Protein AF-0000000075423583 (afdb_homodimer)

Secondary structure (DSSP, 8-state):
---GGGPPPPPGGGG-GGGGS--SSHHHHHHHHHHHHHHHHHHHHHHT--EEEHHHHTTSTTSEEEETTEEEE--HHHHHHHHHHHHHHTSEEESSTTT-SEEEE-SS-HHHHHHHHHHHHHHHT-TT-EEEHHHHHHSGGGTTSTTTT--HHHHHHHHHHHHHTTSEEEE--SSGGG-EEEE-----/---GGGPPPPPGGGG-GGGGS--SSHHHHHHHHHHHHHHHHHHHHHHT--EEEHHHHTTSTTSEEEETTEEEE--HHHHHHHHHHHHHHTSEEESSTTT-SEEEE-SS-HHHHHHHHHHHHHHHT-TT-EEEHHHHHHSGGGTTSTTTT--HHHHHHHHHHHHHTTSEEEE--SSGGG-EEEE-----

Foldseek 3Di:
DPCPPLDDDADPVLQPQCLQPQDPDPVVNVVSLVSLLVRVLVVCVSVVHWKDQLVVCQPDSSQWHDPPNDTGTHDSVSVLVSQVVCVVVVQKADVVNPPSRMITGPNDALQVVLVQVVVLCVVVVCAQPKDFLLCCQDNPSNPPGPSNVPDSVSSVSSQVVCVVVVQKDWADDPDSRRIMMHGHDPPD/DPPPVLDDDADPVLQPQCLQPQDPDPVVNVVSLVSLLVRVLVVCVSVVHWKDQLVVCQPDSSQWHDPPNDTGTHDSVSVLVSQVVCVVVVQKADVVNPPSRMITGPNDALQVVLVQVVVLCVVVVCAQPKDFLLCCQDNPSNPPGPSNVPDSVSSVSSQVVCVVVVQKDWADDPDNRRIMMHGHPPPD

pLDDT: mean 91.11, std 12.12, range [24.62, 98.69]

Structure (mmCIF, N/CA/C/O backbone):
data_AF-0000000075423583-model_v1
#
loop_
_entity.id
_entity.type
_entity.pdbx_description
1 polymer 'Vacuolar protein-sorting-associated protein 25'
#
loop_
_atom_site.group_PDB
_atom_site.id
_atom_site.type_symbol
_atom_site.label_atom_id
_atom_site.label_alt_id
_atom_site.label_comp_id
_atom_site.label_asym_id
_atom_site.label_entity_id
_atom_site.label_seq_id
_atom_site.pdbx_PDB_ins_code
_atom_site.Cartn_x
_atom_site.Cartn_y
_atom_site.Cartn_z
_atom_site.occupancy
_atom_site.B_iso_or_equiv
_atom_site.auth_seq_id
_atom_site.auth_comp_id
_atom_site.auth_asym_id
_atom_site.auth_atom_id
_atom_site.pdbx_PDB_model_num
ATOM 1 N N . MET A 1 1 ? -14.836 2.316 -25.062 1 24.62 1 MET A N 1
ATOM 2 C CA . MET A 1 1 ? -14.648 2.643 -23.656 1 24.62 1 MET A CA 1
ATOM 3 C C . MET A 1 1 ? -14 1.482 -22.906 1 24.62 1 MET A C 1
ATOM 5 O O . MET A 1 1 ? -14.648 0.471 -22.641 1 24.62 1 MET A O 1
ATOM 9 N N . GLU A 1 2 ? -12.844 0.991 -23.188 1 32.88 2 GLU A N 1
ATOM 10 C CA . GLU A 1 2 ? -12.133 -0.225 -22.797 1 32.88 2 GLU A CA 1
ATOM 11 C C . GLU A 1 2 ? -12.211 -0.451 -21.281 1 32.88 2 GLU A C 1
ATOM 13 O O . GLU A 1 2 ? -12.18 0.503 -20.5 1 32.88 2 GLU A O 1
ATOM 18 N N . ASN A 1 3 ? -12.758 -1.461 -20.672 1 38.22 3 ASN A N 1
ATOM 19 C CA . ASN A 1 3 ? -13.305 -1.656 -19.328 1 38.22 3 ASN A CA 1
ATOM 20 C C . ASN A 1 3 ? -12.344 -1.162 -18.25 1 38.22 3 ASN A C 1
ATOM 22 O O . ASN A 1 3 ? -11.297 -1.766 -18.016 1 38.22 3 ASN A O 1
ATOM 26 N N . SER A 1 4 ? -12.031 0.032 -17.938 1 44.69 4 SER A N 1
ATOM 27 C CA . SER A 1 4 ? -11.312 0.933 -17.047 1 44.69 4 SER A CA 1
ATOM 28 C C . SER A 1 4 ? -11.258 0.377 -15.625 1 44.69 4 SER A C 1
ATOM 30 O O . SER A 1 4 ? -10.391 0.757 -14.836 1 44.69 4 SER A O 1
ATOM 32 N N . GLU A 1 5 ? -12.297 -0.305 -15.133 1 49.25 5 GLU A N 1
ATOM 33 C CA . GLU A 1 5 ? -12.672 -0.832 -13.828 1 49.25 5 GLU A CA 1
ATOM 34 C C . GLU A 1 5 ? -11.688 -1.902 -13.359 1 49.25 5 GLU A C 1
ATOM 36 O O . GLU A 1 5 ? -11.547 -2.143 -12.156 1 49.25 5 GLU A O 1
ATOM 41 N N . ASN A 1 6 ? -11.031 -2.742 -14.281 1 60.41 6 ASN A N 1
ATOM 42 C CA . ASN A 1 6 ? -10.305 -3.967 -13.961 1 60.41 6 ASN A CA 1
ATOM 43 C C . ASN A 1 6 ? -8.805 -3.717 -13.859 1 60.41 6 ASN A C 1
ATOM 45 O O . ASN A 1 6 ? -8 -4.602 -14.156 1 60.41 6 ASN A O 1
ATOM 49 N N . SER A 1 7 ? -8.422 -2.504 -13.641 1 86.88 7 SER A N 1
ATOM 50 C CA . SER A 1 7 ? -6.992 -2.23 -13.641 1 86.88 7 SER A CA 1
ATOM 51 C C . SER A 1 7 ? -6.367 -2.533 -12.281 1 86.88 7 SER A C 1
ATOM 53 O O . SER A 1 7 ? -6.996 -2.318 -11.242 1 86.88 7 SER A O 1
ATOM 55 N N . PHE A 1 8 ? -5.309 -3.275 -12.32 1 94.5 8 PHE A N 1
ATOM 56 C CA . PHE A 1 8 ? -4.555 -3.615 -11.117 1 94.5 8 PHE A CA 1
ATOM 57 C C . PHE A 1 8 ? -3.871 -2.383 -10.547 1 94.5 8 PHE A C 1
ATOM 59 O O . PHE A 1 8 ? -3.23 -1.623 -11.273 1 94.5 8 PHE A O 1
ATOM 66 N N . SER A 1 9 ? -4.086 -2.172 -9.227 1 93.62 9 SER A N 1
ATOM 67 C CA . SER A 1 9 ? -3.426 -1.072 -8.531 1 93.62 9 SER A CA 1
ATOM 68 C C . SER A 1 9 ? -2.203 -1.559 -7.762 1 93.62 9 SER A C 1
ATOM 70 O O . SER A 1 9 ? -2.33 -2.33 -6.809 1 93.62 9 SER A O 1
ATOM 72 N N . PHE A 1 10 ? -1.096 -1.05 -8.188 1 95.12 10 PHE A N 1
ATOM 73 C CA . PHE A 1 10 ? 0.136 -1.438 -7.512 1 95.12 10 PHE A CA 1
ATOM 74 C C . PHE A 1 10 ? 0.269 -0.72 -6.172 1 95.12 10 PHE A C 1
ATOM 76 O O . PHE A 1 10 ? -0.114 0.445 -6.047 1 95.12 10 PHE A O 1
ATOM 83 N N . PRO A 1 11 ? 0.857 -1.422 -5.191 1 95.12 11 PRO A N 1
ATOM 84 C CA . PRO A 1 11 ? 1.145 -0.736 -3.928 1 95.12 11 PRO A CA 1
ATOM 85 C C . PRO A 1 11 ? 2.229 0.33 -4.07 1 95.12 11 PRO A C 1
ATOM 87 O O . PRO A 1 11 ? 2.975 0.329 -5.055 1 95.12 11 PRO A O 1
ATOM 90 N N . SER A 1 12 ? 2.355 1.178 -3.092 1 92.38 12 SER A N 1
ATOM 91 C CA . SER A 1 12 ? 3.219 2.352 -3.158 1 92.38 12 SER A CA 1
ATOM 92 C C . SER A 1 12 ? 4.68 1.953 -3.324 1 92.38 12 SER A C 1
ATOM 94 O O . SER A 1 12 ? 5.457 2.672 -3.957 1 92.38 12 SER A O 1
ATOM 96 N N . ILE A 1 13 ? 5.008 0.873 -2.76 1 94.75 13 ILE A N 1
ATOM 97 C CA . ILE A 1 13 ? 6.398 0.444 -2.812 1 94.75 13 ILE A CA 1
ATOM 98 C C . ILE A 1 13 ? 6.816 0.219 -4.266 1 94.75 13 ILE A C 1
ATOM 100 O O . ILE A 1 13 ? 7.992 0.356 -4.605 1 94.75 13 ILE A O 1
ATOM 104 N N . HIS A 1 14 ? 5.859 -0.085 -5.133 1 95.5 14 HIS A N 1
ATOM 105 C CA . HIS A 1 14 ? 6.137 -0.33 -6.543 1 95.5 14 HIS A CA 1
ATOM 106 C C . HIS A 1 14 ? 6.586 0.946 -7.246 1 95.5 14 HIS A C 1
ATOM 108 O O . HIS A 1 14 ? 7.203 0.888 -8.312 1 95.5 14 HIS A O 1
ATOM 114 N N . ASN A 1 15 ? 6.375 2.082 -6.617 1 91.94 15 ASN A N 1
ATOM 115 C CA . ASN A 1 15 ? 6.762 3.367 -7.191 1 91.94 15 ASN A CA 1
ATOM 116 C C . ASN A 1 15 ? 8.094 3.85 -6.633 1 91.94 15 ASN A C 1
ATOM 118 O O . ASN A 1 15 ? 8.531 4.969 -6.926 1 91.94 15 ASN A O 1
ATOM 122 N N . PHE A 1 16 ? 8.742 3.031 -5.863 1 94.81 16 PHE A N 1
ATOM 123 C CA . PHE A 1 16 ? 9.969 3.445 -5.195 1 94.81 16 PHE A CA 1
ATOM 124 C C . PHE A 1 16 ? 11.188 2.832 -5.875 1 94.81 16 PHE A C 1
ATOM 126 O O . PHE A 1 16 ? 11.445 1.636 -5.734 1 94.81 16 PHE A O 1
ATOM 133 N N . PRO A 1 17 ? 12.016 3.605 -6.547 1 93.75 17 PRO A N 1
ATOM 134 C CA . PRO A 1 17 ? 13.078 3.143 -7.434 1 93.75 17 PRO A CA 1
ATOM 135 C C . PRO A 1 17 ? 14.031 2.16 -6.754 1 93.75 17 PRO A C 1
ATOM 137 O O . PRO A 1 17 ? 14.398 1.142 -7.344 1 93.75 17 PRO A O 1
ATOM 140 N N . PRO A 1 18 ? 14.414 2.34 -5.516 1 94.38 18 PRO A N 1
ATOM 141 C CA . PRO A 1 18 ? 15.344 1.396 -4.883 1 94.38 18 PRO A CA 1
ATOM 142 C C . PRO A 1 18 ? 14.766 -0.012 -4.773 1 94.38 18 PRO A C 1
ATOM 144 O O . PRO A 1 18 ? 15.508 -0.976 -4.582 1 94.38 18 PRO A O 1
ATOM 147 N N . PHE A 1 19 ? 13.43 -0.109 -4.902 1 96.56 19 PHE A N 1
ATOM 148 C CA . PHE A 1 19 ? 12.758 -1.399 -4.816 1 96.56 19 PHE A CA 1
ATOM 149 C C . PHE A 1 19 ? 13.156 -2.297 -5.98 1 96.56 19 PHE A C 1
ATOM 151 O O . PHE A 1 19 ? 13 -3.518 -5.914 1 96.56 19 PHE A O 1
ATOM 158 N N . TYR A 1 20 ? 13.805 -1.765 -7.027 1 96.38 20 TYR A N 1
ATOM 159 C CA . TYR A 1 20 ? 14.125 -2.477 -8.258 1 96.38 20 TYR A CA 1
ATOM 160 C C . TYR A 1 20 ? 15.586 -2.912 -8.258 1 96.38 20 TYR A C 1
ATOM 162 O O . TYR A 1 20 ? 16.062 -3.484 -9.242 1 96.38 20 TYR A O 1
ATOM 170 N N . THR A 1 21 ? 16.219 -2.625 -7.188 1 94 21 THR A N 1
ATOM 171 C CA . THR A 1 21 ? 17.625 -3.004 -7.055 1 94 21 THR A CA 1
ATOM 172 C C . THR A 1 21 ? 17.812 -4.02 -5.93 1 94 21 THR A C 1
ATOM 174 O O . THR A 1 21 ? 17.297 -3.828 -4.824 1 94 21 THR A O 1
ATOM 177 N N . LEU A 1 22 ? 18.469 -5.094 -6.277 1 96 22 LEU A N 1
ATOM 178 C CA . LEU A 1 22 ? 18.766 -6.098 -5.254 1 96 22 LEU A CA 1
ATOM 179 C C . LEU A 1 22 ? 19.484 -5.473 -4.066 1 96 22 LEU A C 1
ATOM 181 O O . LEU A 1 22 ? 20.547 -4.867 -4.23 1 96 22 LEU A O 1
ATOM 185 N N . GLN A 1 23 ? 18.859 -5.66 -2.877 1 94.12 23 GLN A N 1
ATOM 186 C CA . GLN A 1 23 ? 19.422 -5.047 -1.679 1 94.12 23 GLN A CA 1
ATOM 187 C C . GLN A 1 23 ? 20.594 -5.871 -1.136 1 94.12 23 GLN A C 1
ATOM 189 O O . GLN A 1 23 ? 20.516 -7.098 -1.081 1 94.12 23 GLN A O 1
ATOM 194 N N . PRO A 1 24 ? 21.609 -5.215 -0.727 1 92.5 24 PRO A N 1
ATOM 195 C CA . PRO A 1 24 ? 22.859 -5.918 -0.398 1 92.5 24 PRO A CA 1
ATOM 196 C C . PRO A 1 24 ? 22.797 -6.637 0.947 1 92.5 24 PRO A C 1
ATOM 198 O O . PRO A 1 24 ? 23.5 -7.625 1.159 1 92.5 24 PRO A O 1
ATOM 201 N N . THR A 1 25 ? 22.016 -6.102 1.856 1 91.06 25 THR A N 1
ATOM 202 C CA . THR A 1 25 ? 21.906 -6.715 3.174 1 91.06 25 THR A CA 1
ATOM 203 C C . THR A 1 25 ? 20.859 -7.84 3.162 1 91.06 25 THR A C 1
ATOM 205 O O . THR A 1 25 ? 19.766 -7.676 2.619 1 91.06 25 THR A O 1
ATOM 208 N N . GLN A 1 26 ? 21.281 -8.914 3.781 1 92.75 26 GLN A N 1
ATOM 209 C CA . GLN A 1 26 ? 20.453 -10.109 3.732 1 92.75 26 GLN A CA 1
ATOM 210 C C . GLN A 1 26 ? 19.047 -9.828 4.277 1 92.75 26 GLN A C 1
ATOM 212 O O . GLN A 1 26 ? 18.062 -10.25 3.688 1 92.75 26 GLN A O 1
ATOM 217 N N . THR A 1 27 ? 19.016 -9.148 5.34 1 91.62 27 THR A N 1
ATOM 218 C CA .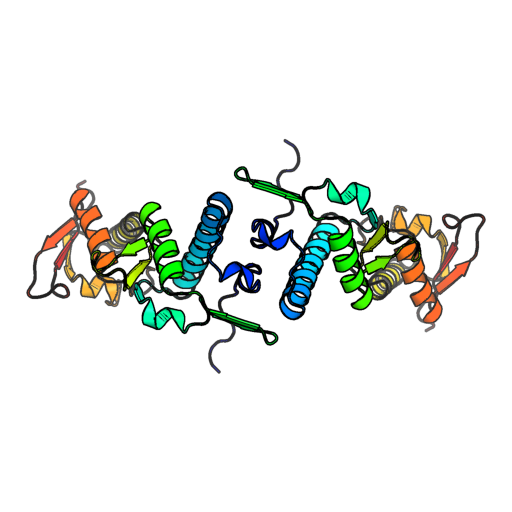 THR A 1 27 ? 17.719 -8.875 5.977 1 91.62 27 THR A CA 1
ATOM 219 C C . THR A 1 27 ? 16.859 -7.996 5.082 1 91.62 27 THR A C 1
ATOM 221 O O . THR A 1 27 ? 15.656 -8.258 4.922 1 91.62 27 THR A O 1
ATOM 224 N N . THR A 1 28 ? 17.406 -6.977 4.52 1 92 28 THR A N 1
ATOM 225 C CA . THR A 1 28 ? 16.656 -6.094 3.625 1 92 28 THR A CA 1
ATOM 226 C C . THR A 1 28 ? 16.234 -6.84 2.363 1 92 28 THR A C 1
ATOM 228 O O . THR A 1 28 ? 15.125 -6.633 1.861 1 92 28 THR A O 1
ATOM 231 N N . TRP A 1 29 ? 17.109 -7.715 1.929 1 95.12 29 TRP A N 1
ATOM 232 C CA . TRP A 1 29 ? 16.781 -8.523 0.757 1 95.12 29 TRP A CA 1
ATOM 233 C C . TRP A 1 29 ? 15.602 -9.438 1.035 1 95.12 29 TRP A C 1
ATOM 235 O O . TRP A 1 29 ? 14.688 -9.555 0.214 1 95.12 29 TRP A O 1
ATOM 245 N N . GLN A 1 30 ? 15.633 -10.047 2.107 1 94.69 30 GLN A N 1
ATOM 246 C CA . GLN A 1 30 ? 14.531 -10.938 2.463 1 94.69 30 GLN A CA 1
ATOM 247 C C . GLN A 1 30 ? 13.203 -10.188 2.502 1 94.69 30 GLN A C 1
ATOM 249 O O . GLN A 1 30 ? 12.188 -10.68 2.016 1 94.69 30 GLN A O 1
ATOM 254 N N . ASN A 1 31 ? 13.297 -9.008 3.088 1 94.12 31 ASN A N 1
ATOM 255 C CA . ASN A 1 31 ? 12.109 -8.156 3.107 1 94.12 31 ASN A CA 1
ATOM 256 C C . ASN A 1 31 ? 11.688 -7.758 1.698 1 94.12 31 ASN A C 1
ATOM 258 O O . ASN A 1 31 ? 10.5 -7.844 1.354 1 94.12 31 ASN A O 1
ATOM 262 N N . GLN A 1 32 ? 12.594 -7.367 0.903 1 96.44 32 GLN A N 1
ATOM 263 C CA . GLN A 1 32 ? 12.344 -6.988 -0.483 1 96.44 32 GLN A CA 1
ATOM 264 C C . GLN A 1 32 ? 11.703 -8.141 -1.259 1 96.44 32 GLN A C 1
ATOM 266 O O . GLN A 1 32 ? 10.688 -7.953 -1.932 1 96.44 32 GLN A O 1
ATOM 271 N N . ALA A 1 33 ? 12.266 -9.289 -1.14 1 97.88 33 ALA A N 1
ATOM 272 C CA . ALA A 1 33 ? 11.773 -10.469 -1.849 1 97.88 33 ALA A CA 1
ATOM 273 C C . ALA A 1 33 ? 10.359 -10.82 -1.412 1 97.88 33 ALA A C 1
ATOM 275 O O . ALA A 1 33 ? 9.523 -11.203 -2.236 1 97.88 33 ALA A O 1
ATOM 276 N N . ALA A 1 34 ? 10.148 -10.68 -0.168 1 96.5 34 ALA A N 1
ATOM 277 C CA . ALA A 1 34 ? 8.812 -10.961 0.355 1 96.5 34 ALA A CA 1
ATOM 278 C C . ALA A 1 34 ? 7.785 -9.992 -0.218 1 96.5 34 ALA A C 1
ATOM 280 O O . ALA A 1 34 ? 6.695 -10.406 -0.629 1 96.5 34 ALA A O 1
ATOM 281 N N . LEU A 1 35 ? 8.117 -8.734 -0.248 1 96.62 35 LEU A N 1
ATOM 282 C CA . LEU A 1 35 ? 7.219 -7.719 -0.773 1 96.62 35 LEU A CA 1
ATOM 283 C C . LEU A 1 35 ? 6.965 -7.934 -2.26 1 96.62 35 LEU A C 1
ATOM 285 O O . LEU A 1 35 ? 5.824 -7.832 -2.719 1 96.62 35 LEU A O 1
ATOM 289 N N . TRP A 1 36 ? 7.977 -8.273 -3.027 1 98.38 36 TRP A N 1
ATOM 290 C CA . TRP A 1 36 ? 7.816 -8.594 -4.441 1 98.38 36 TRP A CA 1
ATOM 291 C C . TRP A 1 36 ? 6.91 -9.805 -4.629 1 98.38 36 TRP A C 1
ATOM 293 O O . TRP A 1 36 ? 6.059 -9.82 -5.52 1 98.38 36 TRP A O 1
ATOM 303 N N . SER A 1 37 ? 7.176 -10.789 -3.777 1 98.5 37 SER A N 1
ATOM 304 C CA . SER A 1 37 ? 6.344 -11.992 -3.842 1 98.5 37 SER A CA 1
ATOM 305 C C . SER A 1 37 ? 4.867 -11.648 -3.684 1 98.5 37 SER A C 1
ATOM 307 O O . SER A 1 37 ? 4.027 -12.141 -4.441 1 98.5 37 SER A O 1
ATOM 309 N N . GLU A 1 38 ? 4.605 -10.844 -2.721 1 98.06 38 GLU A N 1
ATOM 310 C CA . GLU A 1 38 ? 3.227 -10.43 -2.48 1 98.06 38 GLU A CA 1
ATOM 311 C C . GLU A 1 38 ? 2.643 -9.719 -3.701 1 98.06 38 GLU A C 1
ATOM 313 O O . GLU A 1 38 ? 1.493 -9.961 -4.074 1 98.06 38 GLU A O 1
ATOM 318 N N . ILE A 1 39 ? 3.389 -8.859 -4.281 1 98.25 39 ILE A N 1
ATOM 319 C CA . ILE A 1 39 ? 2.928 -8.094 -5.434 1 98.25 39 ILE A CA 1
ATOM 320 C C . ILE A 1 39 ? 2.674 -9.039 -6.609 1 98.25 39 ILE A C 1
ATOM 322 O O . ILE A 1 39 ? 1.641 -8.945 -7.277 1 98.25 39 ILE A O 1
ATOM 326 N N . ILE A 1 40 ? 3.572 -9.953 -6.859 1 98.69 40 ILE A N 1
ATOM 327 C CA . ILE A 1 40 ? 3.447 -10.906 -7.961 1 98.69 40 ILE A CA 1
ATOM 328 C C . ILE A 1 40 ? 2.191 -11.75 -7.77 1 98.69 40 ILE A C 1
ATOM 330 O O . ILE A 1 40 ? 1.392 -11.906 -8.695 1 98.69 40 ILE A O 1
ATOM 334 N N . LEU A 1 41 ? 2.018 -12.234 -6.559 1 98.62 41 LEU A N 1
ATOM 335 C CA . LEU A 1 41 ? 0.862 -13.078 -6.281 1 98.62 41 LEU A CA 1
ATOM 336 C C . LEU A 1 41 ? -0.437 -12.305 -6.473 1 98.62 41 LEU A C 1
ATOM 338 O O . LEU A 1 41 ? -1.376 -12.805 -7.094 1 98.62 41 LEU A O 1
ATOM 342 N N . SER A 1 42 ? -0.486 -11.094 -5.973 1 98.31 42 SER A N 1
ATOM 343 C CA . SER A 1 42 ? -1.688 -10.281 -6.102 1 98.31 42 SER A CA 1
ATOM 344 C C . SER A 1 42 ? -1.977 -9.945 -7.562 1 98.31 42 SER A C 1
ATOM 346 O O . SER A 1 42 ? -3.125 -10.016 -8.008 1 98.31 42 SER A O 1
ATOM 348 N N . TYR A 1 43 ? -0.979 -9.602 -8.32 1 98.06 43 TYR A N 1
ATOM 349 C CA . TYR A 1 43 ? -1.103 -9.25 -9.727 1 98.06 43 TYR A CA 1
ATOM 350 C C . TYR A 1 43 ? -1.59 -10.445 -10.547 1 98.06 43 TYR A C 1
ATOM 352 O O . TYR A 1 43 ? -2.52 -10.312 -11.344 1 98.06 43 TYR A O 1
ATOM 360 N N . TYR A 1 44 ? -1.033 -11.547 -10.359 1 98 44 TYR A N 1
ATOM 361 C CA . TYR A 1 44 ? -1.381 -12.75 -11.102 1 98 44 TYR A CA 1
ATOM 362 C C . TYR A 1 44 ? -2.775 -13.242 -10.734 1 98 44 TYR A C 1
ATOM 364 O O . TYR A 1 44 ? -3.518 -13.734 -11.586 1 98 44 TYR A O 1
ATOM 372 N N . ARG A 1 45 ? -3.051 -13.109 -9.477 1 97.56 45 ARG A N 1
ATOM 373 C CA . ARG A 1 45 ? -4.406 -13.461 -9.062 1 97.56 45 ARG A CA 1
ATOM 374 C C . ARG A 1 45 ? -5.434 -12.555 -9.734 1 97.56 45 ARG A C 1
ATOM 376 O O . ARG A 1 45 ? -6.43 -13.031 -10.281 1 97.56 45 ARG A O 1
ATOM 383 N N . HIS A 1 46 ? -5.176 -11.344 -9.695 1 97.19 46 HIS A N 1
ATOM 384 C CA . HIS A 1 46 ? -6.086 -10.344 -10.25 1 97.19 46 HIS A CA 1
ATOM 385 C C . HIS A 1 46 ? -6.332 -10.594 -11.734 1 97.19 46 HIS A C 1
ATOM 387 O O . HIS A 1 46 ? -7.461 -10.477 -12.211 1 97.19 46 HIS A O 1
ATOM 393 N N . HIS A 1 47 ? -5.34 -10.984 -12.43 1 96 47 HIS A N 1
ATOM 394 C CA . HIS A 1 47 ? -5.43 -11.156 -13.875 1 96 47 HIS A CA 1
ATOM 395 C C . HIS A 1 47 ? -5.625 -12.625 -14.242 1 96 47 HIS A C 1
ATOM 397 O O . HIS A 1 47 ? -5.664 -12.977 -15.43 1 96 47 HIS A O 1
ATOM 403 N N . LYS A 1 48 ? -5.672 -13.445 -13.25 1 94.75 48 LYS A N 1
ATOM 404 C CA . LYS A 1 48 ? -5.84 -14.891 -13.406 1 94.75 48 LYS A CA 1
ATOM 405 C C . LYS A 1 48 ? -4.754 -15.469 -14.305 1 94.75 48 LYS A C 1
ATOM 407 O O . LYS A 1 48 ? -5.047 -16.203 -15.258 1 94.75 48 LYS A O 1
ATOM 412 N N . LEU A 1 49 ? -3.521 -15.117 -14.023 1 96.75 49 LEU A N 1
ATOM 413 C CA . LEU A 1 49 ? -2.342 -15.641 -14.703 1 96.75 49 LEU A CA 1
ATOM 414 C C . LEU A 1 49 ? -1.685 -16.75 -13.883 1 96.75 49 LEU A C 1
ATOM 416 O O . LEU A 1 49 ? -1.759 -16.734 -12.656 1 96.75 49 LEU A O 1
ATOM 420 N N . TYR A 1 50 ? -0.947 -17.641 -14.602 1 97.62 50 TYR A N 1
ATOM 421 C CA . TYR A 1 50 ? -0.434 -18.797 -13.875 1 97.62 50 TYR A CA 1
ATOM 422 C C . TYR A 1 50 ? 1.036 -19.031 -14.195 1 97.62 50 TYR A C 1
ATOM 424 O O . TYR A 1 50 ? 1.741 -19.703 -13.445 1 97.62 50 TYR A O 1
ATOM 432 N N . ARG A 1 51 ? 1.429 -18.578 -15.305 1 97.12 51 ARG A N 1
ATOM 433 C CA . ARG A 1 51 ? 2.799 -18.828 -15.734 1 97.12 51 ARG A CA 1
ATOM 434 C C . ARG A 1 51 ? 3.551 -17.516 -15.961 1 97.12 51 ARG A C 1
ATOM 436 O O . ARG A 1 51 ? 3.043 -16.609 -16.609 1 97.12 51 ARG A O 1
ATOM 443 N N . LEU A 1 52 ? 4.727 -17.5 -15.398 1 97.88 52 LEU A N 1
ATOM 444 C CA . LEU A 1 52 ? 5.598 -16.328 -15.531 1 97.88 52 LEU A CA 1
ATOM 445 C C . LEU A 1 52 ? 6.824 -16.672 -16.375 1 97.88 52 LEU A C 1
ATOM 447 O O . LEU A 1 52 ? 7.684 -17.438 -15.945 1 97.88 52 LEU A O 1
ATOM 451 N N . ASN A 1 53 ? 6.785 -16.156 -17.562 1 97.19 53 ASN A N 1
ATOM 452 C CA . ASN A 1 53 ? 7.992 -16.188 -18.375 1 97.19 53 ASN A CA 1
ATOM 453 C C . ASN A 1 53 ? 8.898 -14.992 -18.094 1 97.19 53 ASN A C 1
ATOM 455 O O . ASN A 1 53 ? 8.508 -13.844 -18.344 1 97.19 53 ASN A O 1
ATOM 459 N N . LEU A 1 54 ? 10.086 -15.227 -17.625 1 96.94 54 LEU A N 1
ATOM 460 C CA . LEU A 1 54 ? 10.922 -14.156 -17.094 1 96.94 54 LEU A CA 1
ATOM 461 C C . LEU A 1 54 ? 11.281 -13.148 -18.188 1 96.94 54 LEU A C 1
ATOM 463 O O . LEU A 1 54 ? 11.094 -11.945 -18 1 96.94 54 LEU A O 1
ATOM 467 N N . SER A 1 55 ? 11.75 -13.609 -19.312 1 94.06 55 SER A N 1
ATOM 468 C CA . SER A 1 55 ? 12.18 -12.711 -20.375 1 94.06 55 SER A CA 1
ATOM 469 C C . SER A 1 55 ? 11.023 -11.852 -20.875 1 94.06 55 SER A C 1
ATOM 471 O O . SER A 1 55 ? 11.195 -10.648 -21.109 1 94.06 55 SER A O 1
ATOM 473 N N . GLU A 1 56 ? 9.898 -12.43 -20.969 1 94.25 56 GLU A N 1
ATOM 474 C CA . GLU A 1 56 ? 8.719 -11.719 -21.438 1 94.25 56 GLU A CA 1
ATOM 475 C C . GLU A 1 56 ? 8.172 -10.773 -20.375 1 94.25 56 GLU A C 1
ATOM 477 O O . GLU A 1 56 ? 7.785 -9.641 -20.672 1 94.25 56 GLU A O 1
ATOM 482 N N . SER A 1 57 ? 8.234 -11.18 -19.172 1 95.62 57 SER A N 1
ATOM 483 C CA . SER A 1 57 ? 7.605 -10.445 -18.078 1 95.62 57 SER A CA 1
ATOM 484 C C . SER A 1 57 ? 8.422 -9.211 -17.703 1 95.62 57 SER A C 1
ATOM 486 O O . SER A 1 57 ? 7.875 -8.219 -17.234 1 95.62 57 SER A O 1
ATOM 488 N N . LEU A 1 58 ? 9.695 -9.305 -17.906 1 95.31 58 LEU A N 1
ATOM 489 C CA . LEU A 1 58 ? 10.578 -8.203 -17.531 1 95.31 58 LEU A CA 1
ATOM 490 C C . LEU A 1 58 ? 10.219 -6.938 -18.312 1 95.31 58 LEU A C 1
ATOM 492 O O . LEU A 1 58 ? 10.578 -5.832 -17.891 1 95.31 58 LEU A O 1
ATOM 496 N N . ASN A 1 59 ? 9.469 -7.082 -19.359 1 91.25 59 ASN A N 1
ATOM 497 C CA . ASN A 1 59 ? 9.07 -5.93 -20.156 1 91.25 59 ASN A CA 1
ATOM 498 C C . ASN A 1 59 ? 7.676 -5.441 -19.781 1 91.25 59 ASN A C 1
ATOM 500 O O . ASN A 1 59 ? 7.176 -4.473 -20.359 1 91.25 59 ASN A O 1
ATOM 504 N N . SER A 1 60 ? 7.102 -6 -18.797 1 92.69 60 SER A N 1
ATOM 505 C CA . SER A 1 60 ? 5.75 -5.633 -18.391 1 92.69 60 SER A CA 1
ATOM 506 C C . SER A 1 60 ? 5.777 -4.535 -17.328 1 92.69 60 SER A C 1
ATOM 508 O O . SER A 1 60 ? 6.836 -4.219 -16.781 1 92.69 60 SER A O 1
ATOM 510 N N . ASP A 1 61 ? 4.574 -4.02 -16.969 1 92.44 61 ASP A N 1
ATOM 511 C CA . ASP A 1 61 ? 4.438 -2.982 -15.945 1 92.44 61 ASP A CA 1
ATOM 512 C C . ASP A 1 61 ? 4.711 -3.543 -14.555 1 92.44 61 ASP A C 1
ATOM 514 O O . ASP A 1 61 ? 4.992 -2.789 -13.617 1 92.44 61 ASP A O 1
ATOM 518 N N . LEU A 1 62 ? 4.645 -4.801 -14.469 1 96.38 62 LEU A N 1
ATOM 519 C CA . LEU A 1 62 ? 4.859 -5.43 -13.172 1 96.38 62 LEU A CA 1
ATOM 520 C C . LEU A 1 62 ? 6.297 -5.234 -12.703 1 96.38 62 LEU A C 1
ATOM 522 O O . LEU A 1 62 ? 6.539 -4.906 -11.539 1 96.38 62 LEU A O 1
ATOM 526 N N . PHE A 1 63 ? 7.191 -5.34 -13.664 1 97.44 63 PHE A N 1
ATOM 527 C CA . PHE A 1 63 ? 8.586 -5.344 -13.234 1 97.44 63 PHE A CA 1
ATOM 528 C C . PHE A 1 63 ? 9.312 -4.102 -13.75 1 97.44 63 PHE A C 1
ATOM 530 O O . PHE A 1 63 ? 10.539 -4.047 -13.727 1 97.44 63 PHE A O 1
ATOM 537 N N . ASN A 1 64 ? 8.523 -3.203 -14.273 1 93.75 64 ASN A N 1
ATOM 538 C CA . ASN A 1 64 ? 9.078 -1.943 -14.766 1 93.75 64 ASN A CA 1
ATOM 539 C C . ASN A 1 64 ? 8.391 -0.743 -14.117 1 93.75 64 ASN A C 1
ATOM 541 O O . ASN A 1 64 ? 7.176 -0.765 -13.891 1 93.75 64 ASN A O 1
ATOM 545 N N . LEU A 1 65 ? 9.203 0.198 -13.758 1 91.31 65 LEU A N 1
ATOM 546 C CA . LEU A 1 65 ? 8.719 1.488 -13.281 1 91.31 65 LEU A CA 1
ATOM 547 C C . LEU A 1 65 ? 8.969 2.58 -14.32 1 91.31 65 LEU A C 1
ATOM 549 O O . LEU A 1 65 ? 10.109 2.846 -14.688 1 91.31 65 LEU A O 1
ATOM 553 N N . ASN A 1 66 ? 7.918 3.02 -14.875 1 87.88 66 ASN A N 1
ATOM 554 C CA . ASN A 1 66 ? 7.988 4.125 -15.828 1 87.88 66 ASN A CA 1
ATOM 555 C C . ASN A 1 66 ? 7.043 5.258 -15.438 1 87.88 66 ASN A C 1
ATOM 557 O O . ASN A 1 66 ? 5.969 5.406 -16.016 1 87.88 66 ASN A O 1
ATOM 561 N N . SER A 1 67 ? 7.477 5.922 -14.398 1 79.69 67 SER A N 1
ATOM 562 C CA . SER A 1 67 ? 6.617 7.012 -13.938 1 79.69 67 SER A CA 1
ATOM 563 C C . SER A 1 67 ? 7.438 8.242 -13.562 1 79.69 67 SER A C 1
ATOM 565 O O . SER A 1 67 ? 8.578 8.117 -13.117 1 79.69 67 SER A O 1
ATOM 567 N N . GLN A 1 68 ? 6.859 9.406 -13.805 1 73.75 68 GLN A N 1
ATOM 568 C CA . GLN A 1 68 ? 7.395 10.688 -13.359 1 73.75 68 GLN A CA 1
ATOM 569 C C . GLN A 1 68 ? 8.852 10.852 -13.789 1 73.75 68 GLN A C 1
ATOM 571 O O . GLN A 1 68 ? 9.68 11.336 -13.016 1 73.75 68 GLN A O 1
ATOM 576 N N . GLY A 1 69 ? 9.18 10.266 -14.984 1 78.62 69 GLY A N 1
ATOM 577 C CA . GLY A 1 69 ? 10.531 10.422 -15.508 1 78.62 69 GLY A CA 1
ATOM 578 C C . GLY A 1 69 ? 11.5 9.391 -14.969 1 78.62 69 GLY A C 1
ATOM 579 O O . GLY A 1 69 ? 12.703 9.461 -15.25 1 78.62 69 GLY A O 1
ATOM 580 N N . ILE A 1 70 ? 11 8.539 -14.086 1 82.25 70 ILE A N 1
ATOM 581 C CA . ILE A 1 70 ? 11.836 7.477 -13.539 1 82.25 70 ILE A CA 1
ATOM 582 C C . ILE A 1 70 ? 11.617 6.191 -14.336 1 82.25 70 ILE A C 1
ATOM 584 O O . ILE A 1 70 ? 10.484 5.816 -14.633 1 82.25 70 ILE A O 1
ATOM 588 N N . ARG A 1 71 ? 12.789 5.68 -14.898 1 87.69 71 ARG A N 1
ATOM 589 C CA . ARG A 1 71 ? 12.734 4.371 -15.539 1 87.69 71 ARG A CA 1
ATOM 590 C C . ARG A 1 71 ? 13.602 3.361 -14.789 1 87.69 71 ARG A C 1
ATOM 592 O O . ARG A 1 71 ? 14.812 3.549 -14.648 1 87.69 71 ARG A O 1
ATOM 599 N N . ARG A 1 72 ? 12.914 2.445 -14.164 1 90.81 72 ARG A N 1
ATOM 600 C CA . ARG A 1 72 ? 13.594 1.35 -13.477 1 90.81 72 ARG A CA 1
ATOM 601 C C . ARG A 1 72 ? 13.047 -0 -13.938 1 90.81 72 ARG A C 1
ATOM 603 O O . ARG A 1 72 ? 11.852 -0.133 -14.211 1 90.81 72 ARG A O 1
ATOM 610 N N . LYS A 1 73 ? 13.969 -0.901 -14.102 1 93.62 73 LYS A N 1
ATOM 611 C CA . LYS A 1 73 ? 13.617 -2.266 -14.484 1 93.62 73 LYS A CA 1
ATOM 612 C C . LYS A 1 73 ? 14.328 -3.285 -13.602 1 93.62 73 LYS A C 1
ATOM 614 O O . LYS A 1 73 ? 15.516 -3.129 -13.305 1 93.62 73 LYS A O 1
ATOM 619 N N . LEU A 1 74 ? 13.57 -4.258 -13.211 1 96.38 74 LEU A N 1
ATOM 620 C CA . LEU A 1 74 ? 14.203 -5.34 -12.477 1 96.38 74 LEU A CA 1
ATOM 621 C C . LEU A 1 74 ? 15.172 -6.109 -13.367 1 96.38 74 LEU A C 1
ATOM 623 O O . LEU A 1 74 ? 14.875 -6.375 -14.531 1 96.38 74 LEU A O 1
ATOM 627 N N . LYS A 1 75 ? 16.297 -6.484 -12.844 1 96.19 75 LYS A N 1
ATOM 628 C CA . LYS A 1 75 ? 17.25 -7.316 -13.586 1 96.19 75 LYS A CA 1
ATOM 629 C C . LYS A 1 75 ? 16.812 -8.781 -13.562 1 96.19 75 LYS A C 1
ATOM 631 O O . LYS A 1 75 ? 16.156 -9.227 -12.625 1 96.19 75 LYS A O 1
ATOM 636 N N . LEU A 1 76 ? 17.25 -9.469 -14.562 1 96.62 76 LEU A N 1
ATOM 637 C CA . LEU A 1 76 ? 16.891 -10.883 -14.703 1 96.62 76 LEU A CA 1
ATOM 638 C C . LEU A 1 76 ? 17.344 -11.68 -13.477 1 96.62 76 LEU A C 1
ATOM 640 O O . LEU A 1 76 ? 16.562 -12.469 -12.93 1 96.62 76 LEU A O 1
ATOM 644 N N . ASP A 1 77 ? 18.516 -11.43 -13.086 1 96.81 77 ASP A N 1
ATOM 645 C CA . ASP A 1 77 ? 19.047 -12.18 -11.953 1 96.81 77 ASP A CA 1
ATOM 646 C C . ASP A 1 77 ? 18.266 -11.875 -10.68 1 96.81 77 ASP A C 1
ATOM 648 O O . ASP A 1 77 ? 18.062 -12.758 -9.844 1 96.81 77 ASP A O 1
ATOM 652 N N . THR A 1 78 ? 17.875 -10.656 -10.461 1 97.56 78 THR A N 1
ATOM 653 C CA . THR A 1 78 ? 17.078 -10.281 -9.297 1 97.56 78 THR A CA 1
ATOM 654 C C . THR A 1 78 ? 15.719 -10.961 -9.328 1 97.56 78 THR A C 1
ATOM 656 O O . THR A 1 78 ? 15.258 -11.484 -8.312 1 97.56 78 THR A O 1
ATOM 659 N N . LEU A 1 79 ? 15.133 -10.961 -10.508 1 98 79 LEU A N 1
ATOM 660 C CA . LEU A 1 79 ? 13.844 -11.633 -10.648 1 98 79 LEU A CA 1
ATOM 661 C C . LEU A 1 79 ? 13.969 -13.125 -10.359 1 98 79 LEU A C 1
ATOM 663 O O . LEU A 1 79 ? 13.117 -13.711 -9.688 1 98 79 LEU A O 1
ATOM 667 N N . GLN A 1 80 ? 14.992 -13.703 -10.867 1 97.69 80 GLN A N 1
ATOM 668 C CA . GLN A 1 80 ? 15.234 -15.117 -10.586 1 97.69 80 GLN A CA 1
ATOM 669 C C . GLN A 1 80 ? 15.359 -15.359 -9.086 1 97.69 80 GLN A C 1
ATOM 671 O O . GLN A 1 80 ? 14.82 -16.344 -8.562 1 97.69 80 GLN A O 1
ATOM 676 N N . ALA A 1 81 ? 16.031 -14.492 -8.422 1 97.88 81 ALA A N 1
ATOM 677 C CA . ALA A 1 81 ? 16.203 -14.617 -6.973 1 97.88 81 ALA A CA 1
ATOM 678 C C . ALA A 1 81 ? 14.867 -14.477 -6.25 1 97.88 81 ALA A C 1
ATOM 680 O O . ALA A 1 81 ? 14.602 -15.18 -5.273 1 97.88 81 ALA A O 1
ATOM 681 N N . ILE A 1 82 ? 14.039 -13.602 -6.695 1 98.5 82 ILE A N 1
ATOM 682 C CA . ILE A 1 82 ? 12.711 -13.422 -6.129 1 98.5 82 ILE A CA 1
ATOM 683 C C . ILE A 1 82 ? 11.898 -14.703 -6.309 1 98.5 82 ILE A C 1
ATOM 685 O O . ILE A 1 82 ? 11.281 -15.188 -5.359 1 98.5 82 ILE A O 1
ATOM 689 N N . ILE A 1 83 ? 11.969 -15.273 -7.5 1 98.44 83 ILE A N 1
ATOM 690 C CA . ILE A 1 83 ? 11.211 -16.484 -7.781 1 98.44 83 ILE A CA 1
ATOM 691 C C . ILE A 1 83 ? 11.773 -17.641 -6.957 1 98.44 83 ILE A C 1
ATOM 693 O O . ILE A 1 83 ? 11.016 -18.5 -6.484 1 98.44 83 ILE A O 1
ATOM 697 N N . ASP A 1 84 ? 13.062 -17.656 -6.77 1 98 84 ASP A N 1
ATOM 698 C CA . ASP A 1 84 ? 13.648 -18.656 -5.887 1 98 84 ASP A CA 1
ATOM 699 C C . ASP A 1 84 ? 13.031 -18.578 -4.492 1 98 84 ASP A C 1
ATOM 701 O O . ASP A 1 84 ? 12.75 -19.609 -3.877 1 98 84 ASP A O 1
ATOM 705 N N . THR A 1 85 ? 12.859 -17.422 -4.008 1 97.94 85 THR A N 1
ATOM 706 C CA . THR A 1 85 ? 12.234 -17.219 -2.707 1 97.94 85 THR A CA 1
ATOM 707 C C . THR A 1 85 ? 10.805 -17.75 -2.711 1 97.94 85 THR A C 1
ATOM 709 O O . THR A 1 85 ? 10.375 -18.406 -1.763 1 97.94 85 THR A O 1
ATOM 712 N N . MET A 1 86 ? 10.102 -17.484 -3.725 1 98.44 86 MET A N 1
ATOM 713 C CA . MET A 1 86 ? 8.727 -17.953 -3.844 1 98.44 86 MET A CA 1
ATOM 714 C C . MET A 1 86 ? 8.664 -19.469 -3.91 1 98.44 8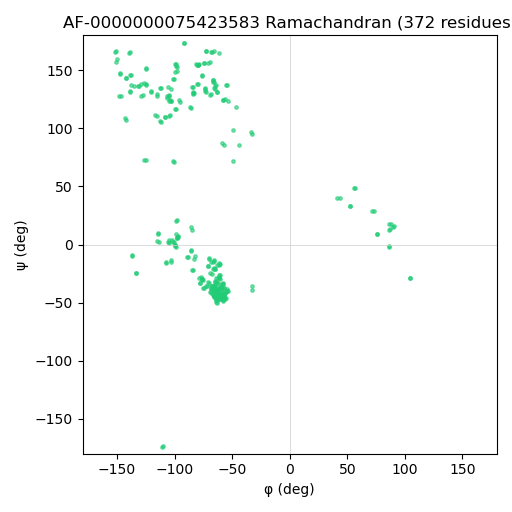6 MET A C 1
ATOM 716 O O . MET A 1 86 ? 7.766 -20.094 -3.34 1 98.44 86 MET A O 1
ATOM 720 N N . VAL A 1 87 ? 9.617 -20.047 -4.613 1 97.88 87 VAL A N 1
ATOM 721 C CA . VAL A 1 87 ? 9.703 -21.5 -4.695 1 97.88 87 VAL A CA 1
ATOM 722 C C . VAL A 1 87 ? 9.969 -22.078 -3.305 1 97.88 87 VAL A C 1
ATOM 724 O O . VAL A 1 87 ? 9.312 -23.031 -2.893 1 97.88 87 VAL A O 1
ATOM 727 N N . TYR A 1 88 ? 10.859 -21.484 -2.625 1 97.62 88 TYR A N 1
ATOM 728 C CA . TYR A 1 88 ? 11.195 -21.906 -1.271 1 97.62 88 TYR A CA 1
ATOM 729 C C . TYR A 1 88 ? 9.969 -21.844 -0.365 1 97.62 88 TYR A C 1
ATOM 731 O O . TYR A 1 88 ? 9.758 -22.734 0.471 1 97.62 88 TYR A O 1
ATOM 739 N N . ARG A 1 89 ? 9.117 -20.906 -0.602 1 97.06 89 ARG A N 1
ATOM 740 C CA . ARG A 1 89 ? 7.938 -20.688 0.232 1 97.06 89 ARG A CA 1
ATOM 741 C C . ARG A 1 89 ? 6.75 -21.5 -0.268 1 97.06 89 ARG A C 1
ATOM 743 O O . ARG A 1 89 ? 5.688 -21.5 0.356 1 97.06 89 ARG A O 1
ATOM 750 N N . GLY A 1 90 ? 6.859 -22.062 -1.406 1 96.94 90 GLY A N 1
ATOM 751 C CA . GLY A 1 90 ? 5.828 -22.938 -1.933 1 96.94 90 GLY A CA 1
ATOM 752 C C . GLY A 1 90 ? 4.785 -22.203 -2.756 1 96.94 90 GLY A C 1
ATOM 753 O O . GLY A 1 90 ? 3.721 -22.75 -3.051 1 96.94 90 GLY A O 1
ATOM 754 N N . THR A 1 91 ? 5.109 -20.953 -3.164 1 98.31 91 THR A N 1
ATOM 755 C CA . THR A 1 91 ? 4.117 -20.172 -3.896 1 98.31 91 THR A CA 1
ATOM 756 C C . THR A 1 91 ? 4.469 -20.109 -5.379 1 98.31 91 THR A C 1
ATOM 758 O O . THR A 1 91 ? 3.781 -19.438 -6.156 1 98.31 91 THR A O 1
ATOM 761 N N . ALA A 1 92 ? 5.496 -20.734 -5.742 1 98.31 92 ALA A N 1
ATOM 762 C CA . ALA A 1 92 ? 5.883 -20.859 -7.145 1 98.31 92 ALA A CA 1
ATOM 763 C C . ALA A 1 92 ? 6.66 -22.156 -7.387 1 98.31 92 ALA A C 1
ATOM 765 O O . ALA A 1 92 ? 7.059 -22.828 -6.438 1 98.31 92 ALA A O 1
ATOM 766 N N . GLU A 1 93 ? 6.781 -22.453 -8.609 1 97.75 93 GLU A N 1
ATOM 767 C CA . GLU A 1 93 ? 7.57 -23.609 -9.047 1 97.75 93 GLU A CA 1
ATOM 768 C C . GLU A 1 93 ? 8.211 -23.359 -10.406 1 97.75 93 GLU A C 1
ATOM 770 O O . GLU A 1 93 ? 7.523 -22.984 -11.359 1 97.75 93 GLU A O 1
ATOM 775 N N . TRP A 1 94 ? 9.531 -23.578 -10.469 1 97.69 94 TRP A N 1
ATOM 776 C CA . TRP A 1 94 ? 10.195 -23.469 -11.766 1 97.69 94 TRP A CA 1
ATOM 777 C C . TRP A 1 94 ? 9.688 -24.531 -12.734 1 97.69 94 TRP A C 1
ATOM 779 O O . TRP A 1 94 ? 9.492 -25.688 -12.344 1 97.69 94 TRP A O 1
ATOM 789 N N . ASP A 1 95 ? 9.438 -24.203 -13.977 1 91.88 95 ASP A N 1
ATOM 790 C CA . ASP A 1 95 ? 8.953 -25.141 -14.977 1 91.88 95 ASP A CA 1
ATOM 791 C C . ASP A 1 95 ? 9.562 -24.859 -16.344 1 91.88 95 ASP A C 1
ATOM 793 O O . ASP A 1 95 ? 9.125 -23.953 -17.047 1 91.88 95 ASP A O 1
ATOM 797 N N . PRO A 1 96 ? 10.492 -25.641 -16.969 1 86.56 96 PRO A N 1
ATOM 798 C CA . PRO A 1 96 ? 11.086 -26.75 -16.234 1 86.56 96 PRO A CA 1
ATOM 799 C C . PRO A 1 96 ? 12.023 -26.297 -15.109 1 86.56 96 PRO A C 1
ATOM 801 O O . PRO A 1 96 ? 12.523 -25.172 -15.148 1 86.56 96 PRO A O 1
ATOM 804 N N . PRO A 1 97 ? 12.258 -27.094 -14.141 1 82.12 97 PRO A N 1
ATOM 805 C CA . PRO A 1 97 ? 13.07 -26.703 -12.984 1 82.12 97 PRO A CA 1
ATOM 806 C C . PRO A 1 97 ? 14.5 -26.344 -13.367 1 82.12 97 PRO A C 1
ATOM 808 O O . PRO A 1 97 ? 15.125 -25.484 -12.719 1 82.12 97 PRO A O 1
ATOM 811 N N . SER A 1 98 ? 15.047 -26.844 -14.359 1 80.56 98 SER A N 1
ATOM 812 C CA . SER A 1 98 ? 16.469 -26.734 -14.672 1 80.56 98 SER A CA 1
ATOM 813 C C . SER A 1 98 ? 16.797 -25.375 -15.297 1 80.56 98 SER A C 1
ATOM 815 O O . SER A 1 98 ? 17.922 -24.875 -15.148 1 80.56 98 SER A O 1
ATOM 817 N N . LYS A 1 99 ? 15.992 -24.641 -16 1 85.5 99 LYS A N 1
ATOM 818 C CA . LYS A 1 99 ? 16.344 -23.5 -16.828 1 85.5 99 LYS A CA 1
ATOM 819 C C . LYS A 1 99 ? 15.992 -22.188 -16.125 1 85.5 99 LYS A C 1
ATOM 821 O O . LYS A 1 99 ? 16.609 -21.156 -16.391 1 85.5 99 LYS A O 1
ATOM 826 N N . LYS A 1 100 ? 15.25 -22.125 -15.086 1 94.5 100 LYS A N 1
ATOM 827 C CA . LYS A 1 100 ? 14.773 -20.969 -14.336 1 94.5 100 LYS A CA 1
ATOM 828 C C . LYS A 1 100 ? 14.367 -19.844 -15.273 1 94.5 100 LYS A C 1
ATOM 830 O O . LYS A 1 100 ? 14.727 -18.688 -15.047 1 94.5 100 LYS A O 1
ATOM 835 N N . ASP A 1 101 ? 13.742 -20.047 -16.359 1 96.38 101 ASP A N 1
ATOM 836 C CA . ASP A 1 101 ? 13.273 -19.062 -17.344 1 96.38 101 ASP A CA 1
ATOM 837 C C . ASP A 1 101 ? 11.758 -18.906 -17.297 1 96.38 101 ASP A C 1
ATOM 839 O O . ASP A 1 101 ? 11.203 -17.953 -17.844 1 96.38 101 ASP A O 1
ATOM 843 N N . SER A 1 102 ? 11.125 -19.891 -16.641 1 97.44 102 SER A N 1
ATOM 844 C CA . SER A 1 102 ? 9.672 -19.844 -16.484 1 97.44 102 SER A CA 1
ATOM 845 C C . SER A 1 102 ? 9.25 -20.484 -15.156 1 97.44 102 SER A C 1
ATOM 847 O O . SER A 1 102 ? 9.891 -21.422 -14.68 1 97.44 102 SER A O 1
ATOM 849 N N . ALA A 1 103 ? 8.195 -19.922 -14.625 1 98.06 103 ALA A N 1
ATOM 850 C CA . ALA A 1 103 ? 7.723 -20.438 -13.344 1 98.06 103 ALA A CA 1
ATOM 851 C C . ALA A 1 103 ? 6.199 -20.453 -13.289 1 98.06 103 ALA A C 1
ATOM 853 O O . ALA A 1 103 ? 5.535 -19.609 -13.875 1 98.06 103 ALA A O 1
ATOM 854 N N . ILE A 1 104 ? 5.664 -21.469 -12.648 1 97.94 104 ILE A N 1
ATOM 855 C CA . ILE A 1 104 ? 4.246 -21.5 -12.305 1 97.94 104 ILE A CA 1
ATOM 856 C C . ILE A 1 104 ? 4.016 -20.734 -11.008 1 97.94 104 ILE A C 1
ATOM 858 O O . ILE A 1 104 ? 4.754 -20.906 -10.039 1 97.94 104 ILE A O 1
ATOM 862 N N . ILE A 1 105 ? 3.09 -19.875 -10.984 1 98.5 105 ILE A N 1
ATOM 863 C CA . ILE A 1 105 ? 2.773 -19.031 -9.836 1 98.5 105 ILE A CA 1
ATOM 864 C C . ILE A 1 105 ? 1.522 -19.562 -9.133 1 98.5 105 ILE A C 1
ATOM 866 O O . ILE A 1 105 ? 0.465 -19.688 -9.758 1 98.5 105 ILE A O 1
ATOM 870 N N . TYR A 1 106 ? 1.636 -19.844 -7.871 1 98.31 106 TYR A N 1
ATOM 871 C CA . TYR A 1 106 ? 0.551 -20.422 -7.082 1 98.31 106 TYR A CA 1
ATOM 872 C C . TYR A 1 106 ? -0.127 -19.359 -6.23 1 98.31 106 TYR A C 1
ATOM 874 O O . TYR A 1 106 ? -0.029 -19.375 -5 1 98.31 106 TYR A O 1
ATOM 882 N N . TRP A 1 107 ? -0.859 -18.5 -6.887 1 98.19 107 TRP A N 1
ATOM 883 C CA . TRP A 1 107 ? -1.653 -17.578 -6.086 1 98.19 107 TRP A CA 1
ATOM 884 C C . TRP A 1 107 ? -2.803 -18.312 -5.395 1 98.19 107 TRP A C 1
ATOM 886 O O . TRP A 1 107 ? -3.428 -17.766 -4.48 1 98.19 107 TRP A O 1
ATOM 896 N N . ARG A 1 108 ? -3.043 -19.516 -5.773 1 97.88 108 ARG A N 1
ATOM 897 C CA . ARG A 1 108 ? -3.844 -20.531 -5.102 1 97.88 108 ARG A CA 1
ATOM 898 C C . ARG A 1 108 ? -3.174 -21.891 -5.184 1 97.88 108 ARG A C 1
ATOM 900 O O . ARG A 1 108 ? -2.736 -22.312 -6.258 1 97.88 108 ARG A O 1
ATOM 907 N N . LYS A 1 109 ? -3.076 -22.547 -4.113 1 97.06 109 LYS A N 1
ATOM 908 C CA . LYS A 1 109 ? -2.34 -23.812 -4.066 1 97.06 109 LYS A CA 1
ATOM 909 C C . LYS A 1 109 ? -3.127 -24.938 -4.734 1 97.06 109 LYS A C 1
ATOM 911 O O . LYS A 1 109 ? -4.359 -24.906 -4.746 1 97.06 109 LYS A O 1
ATOM 916 N N . PRO A 1 110 ? -2.426 -25.922 -5.172 1 97.56 110 PRO A N 1
ATOM 917 C CA . PRO A 1 110 ? -3.09 -27.062 -5.797 1 97.56 110 PRO A CA 1
ATOM 918 C C . PRO A 1 110 ? -4.109 -27.734 -4.871 1 97.56 110 PRO A C 1
ATOM 920 O O . PRO A 1 110 ? -5.164 -28.188 -5.332 1 97.56 110 PRO A O 1
ATOM 923 N N . GLU A 1 111 ? -3.852 -27.734 -3.621 1 97.75 111 GLU A N 1
ATOM 924 C CA . GLU A 1 111 ? -4.773 -28.344 -2.658 1 97.75 111 GLU A CA 1
ATOM 925 C C . GLU A 1 111 ? -6.117 -27.625 -2.66 1 97.75 111 GLU A C 1
ATOM 927 O O . GLU A 1 111 ? -7.168 -28.25 -2.576 1 97.75 111 GLU A O 1
ATOM 932 N N . ASP A 1 112 ? -6.051 -26.406 -2.777 1 97.88 112 ASP A N 1
ATOM 933 C CA . ASP A 1 112 ? -7.27 -25.609 -2.803 1 97.88 112 ASP A CA 1
ATOM 934 C C . ASP A 1 112 ? -8.07 -25.859 -4.078 1 97.88 112 ASP A C 1
ATOM 936 O O . ASP A 1 112 ? -9.297 -25.969 -4.035 1 97.88 112 ASP A O 1
ATOM 940 N N . TRP A 1 113 ? -7.406 -25.953 -5.109 1 98 113 TRP A N 1
ATOM 941 C CA . TRP A 1 113 ? -8.055 -26.266 -6.375 1 98 113 TRP A CA 1
ATOM 942 C C . TRP A 1 113 ? -8.695 -27.656 -6.324 1 98 113 TRP A C 1
ATOM 944 O O . TRP A 1 113 ? -9.797 -27.844 -6.836 1 98 113 TRP A O 1
ATOM 954 N N . ALA A 1 114 ? -7.977 -28.547 -5.738 1 97.81 114 ALA A N 1
ATOM 955 C CA . ALA A 1 114 ? -8.516 -29.891 -5.578 1 97.81 114 ALA A CA 1
ATOM 956 C C . ALA A 1 114 ? -9.844 -29.875 -4.828 1 97.81 114 ALA A C 1
ATOM 958 O O . ALA A 1 114 ? -10.812 -30.5 -5.246 1 97.81 114 ALA A O 1
ATOM 959 N N . ASN A 1 115 ? -9.852 -29.109 -3.861 1 97.25 115 ASN A N 1
ATOM 960 C CA . ASN A 1 115 ? -11.062 -28.984 -3.066 1 97.25 115 ASN A CA 1
ATOM 961 C C . ASN A 1 115 ? -12.203 -28.375 -3.877 1 97.25 115 ASN A C 1
ATOM 963 O O . ASN A 1 115 ? -13.344 -28.828 -3.793 1 97.25 115 ASN A O 1
ATOM 967 N N . LEU A 1 116 ? -11.906 -27.406 -4.637 1 96.88 116 LEU A N 1
ATOM 968 C CA . LEU A 1 116 ? -12.922 -26.766 -5.457 1 96.88 116 LEU A CA 1
ATOM 969 C C . LEU A 1 116 ? -13.484 -27.719 -6.496 1 96.88 116 LEU A C 1
ATOM 971 O O . LEU A 1 116 ? -14.695 -27.766 -6.723 1 96.88 116 LEU A O 1
ATOM 975 N N . ILE A 1 117 ? -12.641 -28.438 -7.078 1 96.06 117 ILE A N 1
ATOM 976 C CA . ILE A 1 117 ? -13.062 -29.391 -8.102 1 96.06 117 ILE A CA 1
ATOM 977 C C . ILE A 1 117 ? -13.914 -30.484 -7.461 1 96.06 117 ILE A C 1
ATOM 979 O O . ILE A 1 117 ? -14.953 -30.859 -8 1 96.06 117 ILE A O 1
ATOM 983 N N . ASN A 1 118 ? -13.461 -30.938 -6.34 1 95.12 118 ASN A N 1
ATOM 984 C CA . ASN A 1 118 ? -14.234 -31.953 -5.625 1 95.12 118 ASN A CA 1
ATOM 985 C C . ASN A 1 118 ? -15.633 -31.453 -5.281 1 95.12 118 ASN A C 1
ATOM 987 O O . ASN A 1 118 ? -16.609 -32.188 -5.445 1 95.12 118 ASN A O 1
ATOM 991 N N . ASN A 1 119 ? -15.727 -30.266 -4.824 1 94.25 119 ASN A N 1
ATOM 992 C CA . ASN A 1 119 ? -17.016 -29.672 -4.512 1 94.25 119 ASN A CA 1
ATOM 993 C C . ASN A 1 119 ? -17.891 -29.547 -5.754 1 94.25 119 ASN A C 1
ATOM 995 O O . ASN A 1 119 ? -19.094 -29.797 -5.691 1 94.25 119 ASN A O 1
ATOM 999 N N . TRP A 1 120 ? -17.297 -29.125 -6.789 1 94 120 TRP A N 1
ATOM 1000 C CA . TRP A 1 120 ? -18 -29.031 -8.062 1 94 120 TRP A CA 1
ATOM 1001 C C . TRP A 1 120 ? -18.578 -30.391 -8.469 1 94 120 TRP A C 1
ATOM 1003 O O . TRP A 1 120 ? -19.734 -30.484 -8.875 1 94 120 TRP A O 1
ATOM 1013 N N . VAL A 1 121 ? -17.781 -31.453 -8.336 1 93.19 121 VAL A N 1
ATOM 1014 C CA . VAL A 1 121 ? -18.188 -32.812 -8.664 1 93.19 121 VAL A CA 1
ATOM 1015 C C . VAL A 1 121 ? -19.391 -33.219 -7.812 1 93.19 121 VAL A C 1
ATOM 1017 O O . VAL A 1 121 ? -20.391 -33.719 -8.328 1 93.19 121 VAL A O 1
ATOM 1020 N N . LEU A 1 122 ? -19.344 -32.875 -6.566 1 90.81 122 LEU A N 1
ATOM 1021 C CA . LEU A 1 122 ? -20.406 -33.25 -5.625 1 90.81 122 LEU A CA 1
ATOM 1022 C C . LEU A 1 122 ? -21.672 -32.438 -5.879 1 90.81 122 LEU A C 1
ATOM 1024 O O . LEU A 1 122 ? -22.781 -32.969 -5.848 1 90.81 122 LEU A O 1
ATOM 1028 N N . GLU A 1 123 ? -21.484 -31.25 -6.242 1 89.81 123 GLU A N 1
ATOM 1029 C CA . GLU A 1 123 ? -22.609 -30.344 -6.426 1 89.81 123 GLU A CA 1
ATOM 1030 C C . GLU A 1 123 ? -23.328 -30.609 -7.742 1 89.81 123 GLU A C 1
ATOM 1032 O O . GLU A 1 123 ? -24.547 -30.422 -7.84 1 89.81 123 GLU A O 1
ATOM 1037 N N . THR A 1 124 ? -22.625 -31 -8.688 1 88.94 124 THR A N 1
ATOM 1038 C CA . THR A 1 124 ? -23.219 -31.156 -10.008 1 88.94 124 THR A CA 1
ATOM 1039 C C . THR A 1 124 ? -23.578 -32.625 -10.273 1 88.94 124 THR A C 1
ATOM 1041 O O . THR A 1 124 ? -24.156 -32.938 -11.312 1 88.94 124 THR A O 1
ATOM 1044 N N . GLY A 1 125 ? -23.281 -33.531 -9.352 1 86.62 125 GLY A N 1
ATOM 1045 C CA . GLY A 1 125 ? -23.625 -34.938 -9.5 1 86.62 125 GLY A CA 1
ATOM 1046 C C . GLY A 1 125 ? -22.75 -35.656 -10.516 1 86.62 125 GLY A C 1
ATOM 1047 O O . GLY A 1 125 ? -23.203 -36.562 -11.195 1 86.62 125 GLY A O 1
ATOM 1048 N N . MET A 1 126 ? -21.562 -35.25 -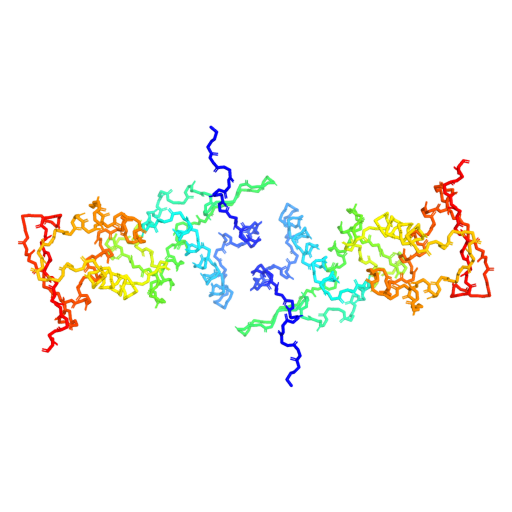10.711 1 85.19 126 MET A N 1
ATOM 1049 C CA . MET A 1 126 ? -20.641 -35.812 -11.688 1 85.19 126 MET A CA 1
ATOM 1050 C C . MET A 1 126 ? -19.906 -37.031 -11.109 1 85.19 126 MET A C 1
ATOM 1052 O O . MET A 1 126 ? -18.953 -37.531 -11.719 1 85.19 126 MET A O 1
ATOM 1056 N N . SER A 1 127 ? -20.406 -37.438 -10.062 1 88.56 127 SER A N 1
ATOM 1057 C CA . SER A 1 127 ? -19.812 -38.625 -9.477 1 88.56 127 SER A CA 1
ATOM 1058 C C . SER A 1 127 ? -20 -39.844 -10.391 1 88.56 127 SER A C 1
ATOM 1060 O O . SER A 1 127 ? -21.062 -40.031 -10.977 1 88.56 127 SER A O 1
ATOM 1062 N N . ASN A 1 128 ? -18.938 -40.594 -10.594 1 87.44 128 ASN A N 1
ATOM 1063 C CA . ASN A 1 128 ? -18.922 -41.844 -11.367 1 87.44 128 ASN A CA 1
ATOM 1064 C C . ASN A 1 128 ? -18.969 -41.562 -12.867 1 87.44 128 ASN A C 1
ATOM 1066 O O . ASN A 1 128 ? -19.219 -42.469 -13.664 1 87.44 128 ASN A O 1
ATOM 1070 N N . SER A 1 129 ? -18.828 -40.375 -13.156 1 85.94 129 SER A N 1
ATOM 1071 C CA . SER A 1 129 ? -18.672 -40 -14.562 1 85.94 129 SER A CA 1
ATOM 1072 C C . SER A 1 129 ? -17.219 -39.812 -14.938 1 85.94 129 SER A C 1
ATOM 1074 O O . SER A 1 129 ? -16.375 -39.531 -14.07 1 85.94 129 SER A O 1
ATOM 1076 N N . ILE A 1 130 ? -16.984 -40.062 -16.281 1 91.19 130 ILE A N 1
ATOM 1077 C CA . ILE A 1 130 ? -15.648 -39.781 -16.797 1 91.19 130 ILE A CA 1
ATOM 1078 C C . ILE A 1 130 ? -15.656 -38.5 -17.594 1 91.19 130 ILE A C 1
ATOM 1080 O O . ILE A 1 130 ? -16.5 -38.312 -18.469 1 91.19 130 ILE A O 1
ATOM 1084 N N . VAL A 1 131 ? -14.828 -37.625 -17.203 1 91.88 131 VAL A N 1
ATOM 1085 C CA . VAL A 1 131 ? -14.672 -36.375 -17.953 1 91.88 131 VAL A CA 1
ATOM 1086 C C . VAL A 1 131 ? -13.203 -36.188 -18.328 1 91.88 131 VAL A C 1
ATOM 1088 O O . VAL A 1 131 ? -12.312 -36.75 -17.688 1 91.88 131 VAL A O 1
ATOM 1091 N N . THR A 1 132 ? -12.969 -35.5 -19.438 1 92.06 132 THR A N 1
ATOM 1092 C CA . THR A 1 132 ? -11.578 -35.25 -19.812 1 92.06 132 THR A CA 1
ATOM 1093 C C . THR A 1 132 ? -11.016 -34.062 -19.016 1 92.06 132 THR A C 1
ATOM 1095 O O . THR A 1 132 ? -11.766 -33.219 -18.547 1 92.06 132 THR A O 1
ATOM 1098 N N . VAL A 1 133 ? -9.734 -34.062 -18.859 1 93.5 133 VAL A N 1
ATOM 1099 C CA . VAL A 1 133 ? -9.039 -32.969 -18.203 1 93.5 133 VAL A CA 1
ATOM 1100 C C . VAL A 1 133 ? -9.359 -31.656 -18.938 1 93.5 133 VAL A C 1
ATOM 1102 O O . VAL A 1 133 ? -9.609 -30.641 -18.297 1 93.5 133 VAL A O 1
ATOM 1105 N N . TYR A 1 134 ? -9.453 -31.703 -20.203 1 92.56 134 TYR A N 1
ATOM 1106 C CA . TYR A 1 134 ? -9.789 -30.547 -21.016 1 92.56 134 TYR A CA 1
ATOM 1107 C C . TYR A 1 134 ? -11.188 -30.031 -20.688 1 92.56 134 TYR A C 1
ATOM 1109 O O . TYR A 1 134 ? -11.398 -28.828 -20.594 1 92.56 134 TYR A O 1
ATOM 1117 N N . GLU A 1 135 ? -12.094 -30.875 -20.5 1 91.31 135 GLU A N 1
ATOM 1118 C CA . GLU A 1 135 ? -13.469 -30.516 -20.203 1 91.31 135 GLU A CA 1
ATOM 1119 C C . GLU A 1 135 ? -13.57 -29.812 -18.859 1 91.31 135 GLU A C 1
ATOM 1121 O O . GLU A 1 135 ? -14.391 -28.906 -18.672 1 91.31 135 GLU A O 1
ATOM 1126 N N . ILE A 1 136 ? -12.797 -30.281 -17.969 1 93.31 136 ILE A N 1
ATOM 1127 C CA . ILE A 1 136 ? -12.805 -29.641 -16.656 1 93.31 136 ILE A CA 1
ATOM 1128 C C . ILE A 1 136 ? -12.367 -28.188 -16.781 1 93.31 136 ILE A C 1
ATOM 1130 O O . ILE A 1 136 ? -13.008 -27.297 -16.234 1 93.31 136 ILE A O 1
ATOM 1134 N N . ALA A 1 137 ? -11.328 -27.906 -17.531 1 94 137 ALA A N 1
ATOM 1135 C CA . ALA A 1 137 ? -10.742 -26.578 -17.594 1 94 137 ALA A CA 1
ATOM 1136 C C . ALA A 1 137 ? -11.477 -25.703 -18.609 1 94 137 ALA A C 1
ATOM 1138 O O . ALA A 1 137 ? -11.484 -24.484 -18.5 1 94 137 ALA A O 1
ATOM 1139 N N . HIS A 1 138 ? -12.203 -26.312 -19.609 1 93.69 138 HIS A N 1
ATOM 1140 C CA . HIS A 1 138 ? -12.68 -25.5 -20.719 1 93.69 138 HIS A CA 1
ATOM 1141 C C . HIS A 1 138 ? -14.117 -25.844 -21.078 1 93.69 138 HIS A C 1
ATOM 1143 O O . HIS A 1 138 ? -14.734 -25.172 -21.906 1 93.69 138 HIS A O 1
ATOM 1149 N N . GLY A 1 139 ? -14.578 -26.875 -20.516 1 90.94 139 GLY A N 1
ATOM 1150 C CA . GLY A 1 139 ? -15.914 -27.312 -20.875 1 90.94 139 GLY A CA 1
ATOM 1151 C C . GLY A 1 139 ? -17.016 -26.422 -20.312 1 90.94 139 GLY A C 1
ATOM 1152 O O . GLY A 1 139 ? -16.781 -25.672 -19.375 1 90.94 139 GLY A O 1
ATOM 1153 N N . ASP A 1 140 ? -18.172 -26.562 -20.766 1 90.44 140 ASP A N 1
ATOM 1154 C CA . ASP A 1 140 ? -19.328 -25.75 -20.375 1 90.44 140 ASP A CA 1
ATOM 1155 C C . ASP A 1 140 ? -19.766 -26.062 -18.953 1 90.44 140 ASP A C 1
ATOM 1157 O O . ASP A 1 140 ? -20.266 -25.188 -18.234 1 90.44 140 ASP A O 1
ATOM 1161 N N . SER A 1 141 ? -19.578 -27.312 -18.609 1 84.31 141 SER A N 1
ATOM 1162 C CA . SER A 1 141 ? -20.047 -27.75 -17.297 1 84.31 141 SER A CA 1
ATOM 1163 C C . SER A 1 141 ? -19.266 -27.078 -16.172 1 84.31 141 SER A C 1
ATOM 1165 O O . SER A 1 141 ? -19.719 -27.016 -15.031 1 84.31 141 SER A O 1
ATOM 1167 N N . ALA A 1 142 ? -18.109 -26.625 -16.531 1 85.69 142 ALA A N 1
ATOM 1168 C CA . ALA A 1 142 ? -17.266 -26 -15.523 1 85.69 142 ALA A CA 1
ATOM 1169 C C . ALA A 1 142 ? -17.297 -24.469 -15.633 1 85.69 142 ALA A C 1
ATOM 1171 O O . ALA A 1 142 ? -16.641 -23.766 -14.867 1 85.69 142 ALA A O 1
ATOM 1172 N N . GLU A 1 143 ? -18.125 -24.031 -16.547 1 88.19 143 GLU A N 1
ATOM 1173 C CA . GLU A 1 143 ? -18.234 -22.578 -16.703 1 88.19 143 GLU A CA 1
ATOM 1174 C C . GLU A 1 143 ? -18.781 -21.922 -15.43 1 88.19 143 GLU A C 1
ATOM 1176 O O . GLU A 1 143 ? -19.734 -22.422 -14.836 1 88.19 143 GLU A O 1
ATOM 1181 N N . GLY A 1 144 ? -18.172 -20.891 -14.922 1 88.44 144 GLY A N 1
ATOM 1182 C CA . GLY A 1 144 ? -18.625 -20.219 -13.711 1 88.44 144 GLY A CA 1
ATOM 1183 C C . GLY A 1 144 ? -17.781 -20.547 -12.492 1 88.44 144 GLY A C 1
ATOM 1184 O O . GLY A 1 144 ? -17.812 -19.828 -11.5 1 88.44 144 GLY A O 1
ATOM 1185 N N . PHE A 1 145 ? -17.25 -21.766 -12.594 1 91.75 145 PHE A N 1
ATOM 1186 C CA . PHE A 1 145 ? -16.375 -22.125 -11.484 1 91.75 145 PHE A CA 1
ATOM 1187 C C . PHE A 1 145 ? -15.008 -21.484 -11.656 1 91.75 145 PHE A C 1
ATOM 1189 O O . PHE A 1 145 ? -14.555 -21.25 -12.781 1 91.75 145 PHE A O 1
ATOM 1196 N N . GLU A 1 146 ? -14.281 -21.281 -10.562 1 93.88 146 GLU A N 1
ATOM 1197 C CA . GLU A 1 146 ? -13.031 -20.516 -10.57 1 93.88 146 GLU A CA 1
ATOM 1198 C C . GLU A 1 146 ? -11.93 -21.266 -11.32 1 93.88 146 GLU A C 1
ATOM 1200 O O . GLU A 1 146 ? -11 -20.641 -11.844 1 93.88 146 GLU A O 1
ATOM 1205 N N . PHE A 1 147 ? -12.086 -22.531 -11.367 1 95.81 147 PHE A N 1
ATOM 1206 C CA . PHE A 1 147 ? -11.016 -23.297 -11.984 1 95.81 147 PHE A CA 1
ATOM 1207 C C . PHE A 1 147 ? -11.195 -23.375 -13.492 1 95.81 147 PHE A C 1
ATOM 1209 O O . PHE A 1 147 ? -10.375 -23.969 -14.195 1 95.81 147 PHE A O 1
ATOM 1216 N N . HIS A 1 148 ? -12.328 -22.844 -14.008 1 93.38 148 HIS A N 1
ATOM 1217 C CA . HIS A 1 148 ? -12.461 -22.766 -15.461 1 93.38 148 HIS A CA 1
ATOM 1218 C C . HIS A 1 148 ? -11.312 -21.953 -16.062 1 93.38 148 HIS A C 1
ATOM 1220 O O . HIS A 1 148 ? -11.023 -20.844 -15.625 1 93.38 148 HIS A O 1
ATOM 1226 N N . GLY A 1 149 ? -10.555 -22.484 -17 1 93.75 149 GLY A N 1
ATOM 1227 C CA . GLY A 1 149 ? -9.406 -21.828 -17.594 1 93.75 149 GLY A CA 1
ATOM 1228 C C . GLY A 1 149 ? -8.125 -22.031 -16.812 1 93.75 149 GLY A C 1
ATOM 1229 O O . GLY A 1 149 ? -7.098 -21.406 -17.109 1 93.75 149 GLY A O 1
ATOM 1230 N N . LEU A 1 150 ? -8.148 -22.922 -15.906 1 95.94 150 LEU A N 1
ATOM 1231 C CA . LEU A 1 150 ? -6.996 -23.203 -15.062 1 95.94 150 LEU A CA 1
ATOM 1232 C C . LEU A 1 150 ? -5.852 -23.797 -15.883 1 95.94 150 LEU A C 1
ATOM 1234 O O . LEU A 1 150 ? -6.086 -24.578 -16.812 1 95.94 150 LEU A O 1
ATOM 1238 N N . ASP A 1 151 ? -4.691 -23.391 -15.539 1 95.12 151 ASP A N 1
ATOM 1239 C CA . ASP A 1 151 ? -3.498 -23.953 -16.156 1 95.12 151 ASP A CA 1
ATOM 1240 C C . ASP A 1 151 ? -3.48 -25.484 -16.031 1 95.12 151 ASP A C 1
ATOM 1242 O O . ASP A 1 151 ? -3.75 -26.016 -14.945 1 95.12 151 ASP A O 1
ATOM 1246 N N . GLN A 1 152 ? -3.113 -26.109 -17.094 1 93.19 152 GLN A N 1
ATOM 1247 C CA . GLN A 1 152 ? -3.203 -27.562 -17.141 1 93.19 152 GLN A CA 1
ATOM 1248 C C . GLN A 1 152 ? -2.287 -28.219 -16.109 1 93.19 152 GLN A C 1
ATOM 1250 O O . GLN A 1 152 ? -2.664 -29.203 -15.469 1 93.19 152 GLN A O 1
ATOM 1255 N N . THR A 1 153 ? -1.11 -27.688 -16.031 1 93.88 153 THR A N 1
ATOM 1256 C CA . THR A 1 153 ? -0.161 -28.25 -15.07 1 93.88 153 THR A CA 1
ATOM 1257 C C . THR A 1 153 ? -0.719 -28.172 -13.656 1 93.88 153 THR A C 1
ATOM 1259 O O . THR A 1 153 ? -0.638 -29.141 -12.898 1 93.88 153 THR A O 1
ATOM 1262 N N . ILE A 1 154 ? -1.274 -27.094 -13.32 1 96.75 154 ILE A N 1
ATOM 1263 C CA . ILE A 1 154 ? -1.861 -26.891 -12 1 96.75 154 ILE A CA 1
ATOM 1264 C C . ILE A 1 154 ? -3.055 -27.828 -11.82 1 96.75 154 ILE A C 1
ATOM 1266 O O . ILE A 1 154 ? -3.219 -28.438 -10.766 1 96.75 154 ILE A O 1
ATOM 1270 N N . LEU A 1 155 ? -3.855 -27.922 -12.836 1 96.75 155 LEU A N 1
ATOM 1271 C CA . LEU A 1 155 ? -5.02 -28.797 -12.805 1 96.75 155 LEU A CA 1
ATOM 1272 C C . LEU A 1 155 ? -4.598 -30.234 -12.539 1 96.75 155 LEU A C 1
ATOM 1274 O O . LEU A 1 155 ? -5.188 -30.922 -11.695 1 96.75 155 LEU A O 1
ATOM 1278 N N . MET A 1 156 ? -3.605 -30.672 -13.219 1 95.81 156 MET A N 1
ATOM 1279 C CA . MET A 1 156 ? -3.127 -32.031 -13.047 1 95.81 156 MET A CA 1
ATOM 1280 C C . MET A 1 156 ? -2.639 -32.281 -11.625 1 95.81 156 MET A C 1
ATOM 1282 O O . MET A 1 156 ? -2.896 -33.312 -11.039 1 95.81 156 MET A O 1
ATOM 1286 N N . LYS A 1 157 ? -2.033 -31.312 -11.094 1 96.88 157 LYS A N 1
ATOM 1287 C CA . LYS A 1 157 ? -1.575 -31.422 -9.711 1 96.88 157 LYS A CA 1
ATOM 1288 C C . LYS A 1 157 ? -2.754 -31.531 -8.75 1 96.88 157 LYS A C 1
ATOM 1290 O O . LYS A 1 157 ? -2.723 -32.312 -7.793 1 96.88 157 LYS A O 1
ATOM 1295 N N . ALA A 1 158 ? -3.701 -30.734 -8.977 1 97.94 158 ALA A N 1
ATOM 1296 C CA . ALA A 1 158 ? -4.91 -30.781 -8.156 1 97.94 158 ALA A CA 1
ATOM 1297 C C . ALA A 1 158 ? -5.594 -32.125 -8.266 1 97.94 158 ALA A C 1
ATOM 1299 O O . ALA A 1 158 ? -5.992 -32.719 -7.25 1 97.94 158 ALA A O 1
ATOM 1300 N N . LEU A 1 159 ? -5.68 -32.656 -9.445 1 97.19 159 LEU A N 1
ATOM 1301 C CA . LEU A 1 159 ? -6.32 -33.938 -9.672 1 97.19 159 LEU A CA 1
ATOM 1302 C C . LEU A 1 159 ? -5.516 -35.062 -9.023 1 97.19 159 LEU A C 1
ATOM 1304 O O . LEU A 1 159 ? -6.09 -36.031 -8.492 1 97.19 159 LEU A O 1
ATOM 1308 N N . ASP A 1 160 ? -4.23 -34.938 -9.094 1 97.5 160 ASP A N 1
ATOM 1309 C CA . ASP A 1 160 ? -3.375 -35.938 -8.438 1 97.5 160 ASP A CA 1
ATOM 1310 C C . ASP A 1 160 ? -3.648 -36 -6.938 1 97.5 160 ASP A C 1
ATOM 1312 O O . ASP A 1 160 ? -3.596 -37.062 -6.328 1 97.5 160 ASP A O 1
ATOM 1316 N N . ILE A 1 161 ? -3.908 -34.906 -6.379 1 98 161 ILE A N 1
ATOM 1317 C CA . ILE A 1 161 ? -4.227 -34.844 -4.957 1 98 161 ILE A CA 1
ATOM 1318 C C . ILE A 1 161 ? -5.531 -35.594 -4.684 1 98 161 ILE A C 1
ATOM 1320 O O . ILE A 1 161 ? -5.637 -36.312 -3.703 1 98 161 ILE A O 1
ATOM 1324 N N . LEU A 1 162 ? -6.488 -35.406 -5.551 1 97.31 162 LEU A N 1
ATOM 1325 C CA . LEU A 1 162 ? -7.762 -36.094 -5.406 1 97.31 162 LEU A CA 1
ATOM 1326 C C . LEU A 1 162 ? -7.57 -37.625 -5.574 1 97.31 162 LEU A C 1
ATOM 1328 O O . LEU A 1 162 ? -8.234 -38.406 -4.898 1 97.31 162 LEU A O 1
ATOM 1332 N N . VAL A 1 163 ? -6.66 -38 -6.461 1 97.19 163 VAL A N 1
ATOM 1333 C CA . VAL A 1 163 ? -6.324 -39.406 -6.648 1 97.19 163 VAL A CA 1
ATOM 1334 C C . VAL A 1 163 ? -5.715 -39.969 -5.363 1 97.19 163 VAL A C 1
ATOM 1336 O O . VAL A 1 163 ? -6.113 -41.031 -4.898 1 97.19 163 VAL A O 1
ATOM 1339 N N . LYS A 1 164 ? -4.855 -39.25 -4.836 1 97.5 164 LYS A N 1
ATOM 1340 C CA . LYS A 1 164 ? -4.199 -39.656 -3.602 1 97.5 164 LYS A CA 1
ATOM 1341 C C . LYS A 1 164 ? -5.207 -39.781 -2.459 1 97.5 164 LYS A C 1
ATOM 1343 O O . LYS A 1 164 ? -5.062 -40.656 -1.586 1 97.5 164 LYS A O 1
ATOM 1348 N N . LYS A 1 165 ? -6.207 -39.031 -2.539 1 96.31 165 LYS A N 1
ATOM 1349 C CA . LYS A 1 165 ? -7.258 -39.031 -1.522 1 96.31 165 LYS A CA 1
ATOM 1350 C C . LYS A 1 165 ? -8.25 -40.156 -1.788 1 96.31 165 LYS A C 1
ATOM 1352 O O . LYS A 1 165 ? -9.156 -40.406 -0.985 1 96.31 165 LYS A O 1
ATOM 1357 N N . GLY A 1 166 ? -8.172 -40.75 -2.949 1 94.94 166 GLY A N 1
ATOM 1358 C CA . GLY A 1 166 ? -9.008 -41.906 -3.273 1 94.94 166 GLY A CA 1
ATOM 1359 C C . GLY A 1 166 ? -10.352 -41.5 -3.854 1 94.94 166 GLY A C 1
ATOM 1360 O O . GLY A 1 166 ? -11.258 -42.344 -3.953 1 94.94 166 GLY A O 1
ATOM 1361 N N . VAL A 1 167 ? -10.5 -40.281 -4.336 1 95.38 167 VAL A N 1
ATOM 1362 C CA . VAL A 1 167 ? -11.828 -39.844 -4.773 1 95.38 167 VAL A CA 1
ATOM 1363 C C . VAL A 1 167 ? -11.82 -39.594 -6.281 1 95.38 167 VAL A C 1
ATOM 1365 O O . VAL A 1 167 ? -12.812 -39.156 -6.848 1 95.38 167 VAL A O 1
ATOM 1368 N N . ALA A 1 168 ? -10.688 -39.875 -6.887 1 96.81 168 ALA A N 1
ATOM 1369 C CA . ALA A 1 168 ? -10.594 -39.781 -8.344 1 96.81 168 ALA A CA 1
ATOM 1370 C C . ALA A 1 168 ? -9.578 -40.781 -8.898 1 96.81 168 ALA A C 1
ATOM 1372 O O . ALA A 1 168 ? -8.742 -41.312 -8.164 1 96.81 168 ALA A O 1
ATOM 1373 N N . GLN A 1 169 ? -9.734 -41.031 -10.117 1 96.75 169 GLN A N 1
ATOM 1374 C CA . GLN A 1 169 ? -8.781 -41.844 -10.875 1 96.75 169 GLN A CA 1
ATOM 1375 C C . GLN A 1 169 ? -8.531 -41.219 -12.25 1 96.75 169 GLN A C 1
ATOM 1377 O O . GLN A 1 169 ? -9.469 -40.844 -12.945 1 96.75 169 GLN A O 1
ATOM 1382 N N . ILE A 1 170 ? -7.27 -41.219 -12.609 1 95.75 170 ILE A N 1
ATOM 1383 C CA . ILE A 1 170 ? -6.91 -40.625 -13.898 1 95.75 170 ILE A CA 1
ATOM 1384 C C . ILE A 1 170 ? -6.578 -41.75 -14.891 1 95.75 170 ILE A C 1
ATOM 1386 O O . ILE A 1 170 ? -5.902 -42.719 -14.547 1 95.75 170 ILE A O 1
ATOM 1390 N N . PHE A 1 171 ? -7.098 -41.562 -16.016 1 93.69 171 PHE A N 1
ATOM 1391 C CA . PHE A 1 171 ? -6.836 -42.5 -17.109 1 93.69 171 PHE A CA 1
ATOM 1392 C C . PHE A 1 171 ? -6.023 -41.844 -18.203 1 93.69 171 PHE A C 1
ATOM 1394 O O . PHE A 1 171 ? -6.305 -40.719 -18.594 1 93.69 171 PHE A O 1
ATOM 1401 N N . GLN A 1 172 ? -5.051 -42.562 -18.641 1 86.5 172 GLN A N 1
ATOM 1402 C CA . GLN A 1 172 ? -4.188 -42.031 -19.688 1 86.5 172 GLN A CA 1
ATOM 1403 C C . GLN A 1 172 ? -4.906 -42 -21.031 1 86.5 172 GLN A C 1
ATOM 1405 O O . GLN A 1 172 ? -5.656 -42.938 -21.359 1 86.5 172 GLN A O 1
ATOM 1410 N N . GLY A 1 173 ? -4.828 -40.906 -21.656 1 80.12 173 GLY A N 1
ATOM 1411 C CA . GLY A 1 173 ? -5.27 -40.781 -23.031 1 80.12 173 GLY A CA 1
ATOM 1412 C C . GLY A 1 173 ? -4.121 -40.594 -24.016 1 80.12 173 GLY A C 1
ATOM 1413 O O . GLY A 1 173 ? -2.973 -40.906 -23.703 1 80.12 173 GLY A O 1
ATOM 1414 N N . THR A 1 174 ? -4.5 -40.344 -25.219 1 77.31 174 THR A N 1
ATOM 1415 C CA . THR A 1 174 ? -3.506 -40.156 -26.266 1 77.31 174 THR A CA 1
ATOM 1416 C C . THR A 1 174 ? -2.664 -38.906 -26 1 77.31 174 THR A C 1
ATOM 1418 O O . THR A 1 174 ? -1.517 -38.844 -26.438 1 77.31 174 THR A O 1
ATOM 1421 N N . SER A 1 175 ? -3.238 -37.938 -25.391 1 76.19 175 SER A N 1
ATOM 1422 C CA . SER A 1 175 ? -2.586 -36.719 -24.938 1 76.19 175 SER A CA 1
ATOM 1423 C C . SER A 1 175 ? -3.092 -36.281 -23.562 1 76.19 175 SER A C 1
ATOM 1425 O O . SER A 1 175 ? -4.066 -36.844 -23.062 1 76.19 175 SER A O 1
ATOM 1427 N N . THR A 1 176 ? -2.314 -35.375 -22.969 1 69.31 176 THR A N 1
ATOM 1428 C CA . THR A 1 176 ? -2.74 -34.875 -21.672 1 69.31 176 THR A CA 1
ATOM 1429 C C . THR A 1 176 ? -4.164 -34.312 -21.734 1 69.31 176 THR A C 1
ATOM 1431 O O . THR A 1 176 ? -4.941 -34.469 -20.797 1 69.31 176 THR A O 1
ATOM 1434 N N . ASP A 1 177 ? -4.418 -33.688 -22.812 1 74.06 177 ASP A N 1
ATOM 1435 C CA . ASP A 1 177 ? -5.766 -33.156 -23 1 74.06 177 ASP A CA 1
ATOM 1436 C C . ASP A 1 177 ? -6.793 -34.281 -23.094 1 74.06 177 ASP A C 1
ATOM 1438 O O . ASP A 1 177 ? -7.965 -34.094 -22.766 1 74.06 177 ASP A O 1
ATOM 1442 N N . ASP A 1 178 ? -6.223 -35.406 -23.422 1 82.62 178 ASP A N 1
ATOM 1443 C CA . ASP A 1 178 ? -7.109 -36.531 -23.656 1 82.62 178 ASP A CA 1
ATOM 1444 C C . ASP A 1 178 ? -7.199 -37.438 -22.438 1 82.62 178 ASP A C 1
ATOM 1446 O O . ASP A 1 178 ? -7.855 -38.469 -22.484 1 82.62 178 ASP A O 1
ATOM 1450 N N . MET A 1 179 ? -6.598 -36.875 -21.406 1 91.06 179 MET A N 1
ATOM 1451 C CA . MET A 1 179 ? -6.652 -37.656 -20.172 1 91.06 179 MET A CA 1
ATOM 1452 C C . MET A 1 179 ? -8.047 -37.625 -19.562 1 91.06 179 MET A C 1
ATOM 1454 O O . MET A 1 179 ? -8.688 -36.562 -19.547 1 91.06 179 MET A O 1
ATOM 1458 N N . GLY A 1 180 ? -8.531 -38.781 -19.156 1 94.19 180 GLY A N 1
ATOM 1459 C CA . GLY A 1 180 ? -9.82 -38.875 -18.484 1 94.19 180 GLY A CA 1
ATOM 1460 C C . GLY A 1 180 ? -9.695 -38.969 -16.969 1 94.19 180 GLY A C 1
ATOM 1461 O O . GLY A 1 180 ? -8.688 -39.438 -16.438 1 94.19 180 GLY A O 1
ATOM 1462 N N . VAL A 1 181 ? -10.703 -38.406 -16.359 1 95.94 181 VAL A N 1
ATOM 1463 C CA . VAL A 1 181 ? -10.781 -38.5 -14.898 1 95.94 181 VAL A CA 1
ATOM 1464 C C . VAL A 1 181 ? -12.141 -39.031 -14.484 1 95.94 181 VAL A C 1
ATOM 1466 O O . VAL A 1 181 ? -13.18 -38.625 -15.008 1 95.94 181 VAL A O 1
ATOM 1469 N N . LYS A 1 182 ? -12.094 -40.031 -13.68 1 95.69 182 LYS A N 1
ATOM 1470 C CA . LYS A 1 182 ? -13.297 -40.531 -13.031 1 95.69 182 LYS A CA 1
ATOM 1471 C C . LYS A 1 182 ? -13.336 -40.125 -11.562 1 95.69 182 LYS A C 1
ATOM 1473 O O . LYS A 1 182 ? -12.344 -40.25 -10.844 1 95.69 182 LYS A O 1
ATOM 1478 N N . PHE A 1 183 ? -14.43 -39.562 -11.203 1 96 183 PHE A N 1
ATOM 1479 C CA . PHE A 1 183 ? -14.609 -39.188 -9.812 1 96 183 PHE A CA 1
ATOM 1480 C C . PHE A 1 183 ? -15.484 -40.188 -9.078 1 96 183 PHE A C 1
ATOM 1482 O O . PHE A 1 183 ? -16.422 -40.75 -9.656 1 96 183 PHE A O 1
ATOM 1489 N N . PHE A 1 184 ? -15.109 -40.438 -7.785 1 91.88 184 PHE A N 1
ATOM 1490 C CA . PHE A 1 184 ? -15.867 -41.406 -6.98 1 91.88 184 PHE A CA 1
ATOM 1491 C C . PHE A 1 184 ? -16.703 -40.688 -5.938 1 91.88 184 PHE A C 1
ATOM 1493 O O . PHE A 1 184 ? -16.297 -39.656 -5.402 1 91.88 184 PHE A O 1
ATOM 1500 N N . GLY A 1 185 ? -18.031 -40.906 -5.848 1 74.38 185 GLY A N 1
ATOM 1501 C CA . GLY A 1 185 ? -18.891 -40.375 -4.812 1 74.38 185 GLY A CA 1
ATOM 1502 C C . GLY A 1 185 ? -18.531 -40.844 -3.42 1 74.38 185 GLY A C 1
ATOM 1503 O O . GLY A 1 185 ? -17.578 -41.625 -3.248 1 74.38 185 GLY A O 1
ATOM 1504 N N . VAL A 1 186 ? -19.109 -40.125 -2.266 1 60.5 186 VAL A N 1
ATOM 1505 C CA . VAL A 1 186 ? -19 -40.656 -0.903 1 60.5 186 VAL A CA 1
ATOM 1506 C C . VAL A 1 186 ? -19.641 -42.031 -0.823 1 60.5 186 VAL A C 1
ATOM 1508 O O . VAL A 1 186 ? -20.766 -42.25 -1.306 1 60.5 186 VAL A O 1
ATOM 1511 N N . ASN A 1 187 ? -18.844 -43.094 -1.128 1 50.06 187 ASN A N 1
ATOM 1512 C CA . ASN A 1 187 ? -19.516 -44.344 -0.795 1 50.06 187 ASN A CA 1
ATOM 1513 C C . ASN A 1 187 ? -20.406 -44.188 0.434 1 50.06 187 ASN A C 1
ATOM 1515 O O . ASN A 1 187 ? -19.984 -43.656 1.453 1 50.06 187 ASN A O 1
ATOM 1519 N N . GLY A 1 188 ? -21.797 -43.938 0.292 1 35.97 188 GLY A N 1
ATOM 1520 C CA . GLY A 1 188 ? -22.641 -44.312 1.415 1 35.97 188 GLY A CA 1
ATOM 1521 C C . GLY A 1 188 ? -22.219 -45.625 2.057 1 35.97 188 GLY A C 1
ATOM 1522 O O . GLY A 1 188 ? -21.594 -46.469 1.414 1 35.97 188 GLY A O 1
ATOM 1523 N N . MET B 1 1 ? -9.492 -3.869 27.422 1 26.17 1 MET B N 1
ATOM 1524 C CA . MET B 1 1 ? -9.477 -4.508 26.109 1 26.17 1 MET B CA 1
ATOM 1525 C C . MET B 1 1 ? -9.266 -3.48 25 1 26.17 1 MET B C 1
ATOM 1527 O O . MET B 1 1 ? -10.18 -2.721 24.672 1 26.17 1 MET B O 1
ATOM 1531 N N . GLU B 1 2 ? -8.258 -2.701 24.891 1 33 2 GLU B N 1
ATOM 1532 C CA . GLU B 1 2 ? -7.922 -1.49 24.156 1 33 2 GLU B CA 1
ATOM 1533 C C . GLU B 1 2 ? -8.266 -1.633 22.672 1 33 2 GLU B C 1
ATOM 1535 O O . GLU B 1 2 ? -7.977 -2.66 22.062 1 33 2 GLU B O 1
ATOM 1540 N N . ASN B 1 3 ? -9.352 -1.173 22.062 1 37.81 3 ASN B N 1
ATOM 1541 C CA . ASN B 1 3 ? -10.148 -1.452 20.875 1 37.81 3 ASN B CA 1
ATOM 1542 C C . ASN B 1 3 ? -9.258 -1.702 19.656 1 37.81 3 ASN B C 1
ATOM 1544 O O . ASN B 1 3 ? -8.586 -0.791 19.172 1 37.81 3 ASN B O 1
ATOM 1548 N N . SER B 1 4 ? -8.688 -2.842 19.25 1 45.16 4 SER B N 1
ATOM 1549 C CA . SER B 1 4 ? -7.918 -3.551 18.219 1 45.16 4 SER B CA 1
ATOM 1550 C C . SER B 1 4 ? -8.242 -3.027 16.828 1 45.16 4 SER B C 1
ATOM 1552 O O . SER B 1 4 ? -7.449 -3.195 15.898 1 45.16 4 SER B O 1
ATOM 1554 N N . GLU B 1 5 ? -9.492 -2.711 16.531 1 49.5 5 GLU B N 1
ATOM 1555 C CA . GLU B 1 5 ? -10.18 -2.332 15.305 1 49.5 5 GLU B CA 1
ATOM 1556 C C . GLU B 1 5 ? -9.602 -1.049 14.727 1 49.5 5 GLU B C 1
ATOM 1558 O O . GLU B 1 5 ? -9.75 -0.784 13.531 1 49.5 5 GLU B O 1
ATOM 1563 N N . ASN B 1 6 ? -9.023 -0.081 15.555 1 60.38 6 ASN B N 1
ATOM 1564 C CA . ASN B 1 6 ? -8.672 1.282 15.172 1 60.38 6 ASN B CA 1
ATOM 1565 C C . ASN B 1 6 ? -7.188 1.406 14.844 1 60.38 6 ASN B C 1
ATOM 1567 O O . ASN B 1 6 ? -6.594 2.469 15.023 1 60.38 6 ASN B O 1
ATOM 1571 N N . SER B 1 7 ? -6.566 0.278 14.539 1 87.19 7 SER B N 1
ATOM 1572 C CA . SER B 1 7 ? -5.125 0.358 14.32 1 87.1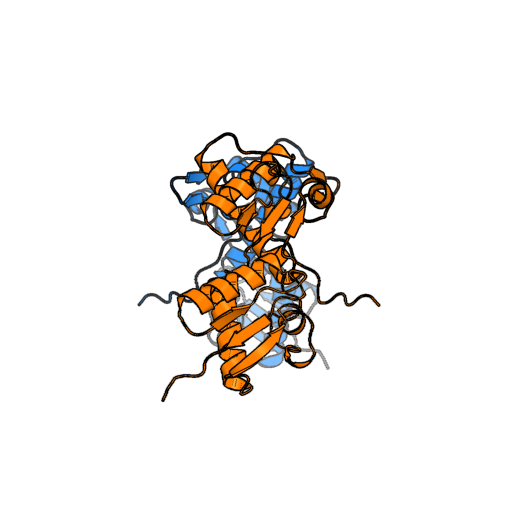9 7 SER B CA 1
ATOM 1573 C C . SER B 1 7 ? -4.805 0.776 12.891 1 87.19 7 SER B C 1
ATOM 1575 O O . SER B 1 7 ? -5.508 0.393 11.953 1 87.19 7 SER B O 1
ATOM 1577 N N . PHE B 1 8 ? -3.953 1.742 12.781 1 94.5 8 PHE B N 1
ATOM 1578 C CA . PHE B 1 8 ? -3.496 2.232 11.484 1 94.5 8 PHE B CA 1
ATOM 1579 C C . PHE B 1 8 ? -2.625 1.194 10.789 1 94.5 8 PHE B C 1
ATOM 1581 O O . PHE B 1 8 ? -1.712 0.632 11.398 1 94.5 8 PHE B O 1
ATOM 1588 N N . SER B 1 9 ? -2.979 0.911 9.531 1 93.75 9 SER B N 1
ATOM 1589 C CA . SER B 1 9 ? -2.188 -0.009 8.719 1 93.75 9 SER B CA 1
ATOM 1590 C C . SER B 1 9 ? -1.255 0.746 7.777 1 93.75 9 SER B C 1
ATOM 1592 O O . SER B 1 9 ? -1.713 1.445 6.871 1 93.75 9 SER B O 1
ATOM 1594 N N . PHE B 1 10 ? -0.002 0.535 8.008 1 95 10 PHE B N 1
ATOM 1595 C CA . PHE B 1 10 ? 0.977 1.202 7.16 1 95 10 PHE B CA 1
ATOM 1596 C C . PHE B 1 10 ? 1.071 0.516 5.805 1 95 10 PHE B C 1
ATOM 1598 O O . PHE B 1 10 ? 0.977 -0.71 5.715 1 95 10 PHE B O 1
ATOM 1605 N N . PRO B 1 11 ? 1.301 1.31 4.754 1 95.12 11 PRO B N 1
ATOM 1606 C CA . PRO B 1 11 ? 1.552 0.694 3.447 1 95.12 11 PRO B CA 1
ATOM 1607 C C . PRO B 1 11 ? 2.873 -0.07 3.4 1 95.12 11 PRO B C 1
ATOM 1609 O O . PRO B 1 11 ? 3.736 0.128 4.258 1 95.12 11 PRO B O 1
ATOM 1612 N N . SER B 1 12 ? 3.047 -0.87 2.398 1 92.5 12 SER B N 1
ATOM 1613 C CA . SER B 1 12 ? 4.172 -1.795 2.309 1 92.5 12 SER B CA 1
ATOM 1614 C C . SER B 1 12 ? 5.5 -1.048 2.252 1 92.5 12 SER B C 1
ATOM 1616 O O . SER B 1 12 ? 6.52 -1.543 2.74 1 92.5 12 SER B O 1
ATOM 1618 N N . ILE B 1 13 ? 5.461 0.062 1.656 1 94.81 13 ILE B N 1
ATOM 1619 C CA . ILE B 1 13 ? 6.699 0.821 1.502 1 94.81 13 ILE B CA 1
ATOM 1620 C C . ILE B 1 13 ? 7.27 1.163 2.877 1 94.81 13 ILE B C 1
ATOM 1622 O O . ILE B 1 13 ? 8.484 1.32 3.031 1 94.81 13 ILE B O 1
ATOM 1626 N N . HIS B 1 14 ? 6.406 1.248 3.883 1 95.5 14 HIS B N 1
ATOM 1627 C CA . HIS B 1 14 ? 6.832 1.574 5.238 1 95.5 14 HIS B CA 1
ATOM 1628 C C . HIS B 1 14 ? 7.688 0.459 5.832 1 95.5 14 HIS B C 1
ATOM 1630 O O . HIS B 1 14 ? 8.43 0.685 6.785 1 95.5 14 HIS B O 1
ATOM 1636 N N . ASN B 1 15 ? 7.664 -0.707 5.219 1 92 15 ASN B N 1
ATOM 1637 C CA . ASN B 1 15 ? 8.438 -1.848 5.699 1 92 15 ASN B CA 1
ATOM 1638 C C . ASN B 1 15 ? 9.75 -1.994 4.934 1 92 15 ASN B C 1
ATOM 1640 O O . ASN B 1 15 ? 10.484 -2.961 5.137 1 92 15 ASN B O 1
ATOM 1644 N N . PHE B 1 16 ? 10.039 -1.066 4.09 1 94.81 16 PHE B N 1
ATOM 1645 C CA . PHE B 1 16 ? 11.211 -1.175 3.232 1 94.81 16 PHE B CA 1
ATOM 1646 C C . PHE B 1 16 ? 12.336 -0.271 3.732 1 94.81 16 PHE B C 1
ATOM 1648 O O . PHE B 1 16 ? 12.258 0.952 3.594 1 94.81 16 PHE B O 1
ATOM 1655 N N . PRO B 1 17 ? 13.414 -0.793 4.23 1 93.56 17 PRO B N 1
ATOM 1656 C CA . PRO B 1 17 ? 14.461 -0.064 4.957 1 93.56 17 PRO B CA 1
ATOM 1657 C C . PRO B 1 17 ? 15.023 1.108 4.156 1 93.56 17 PRO B C 1
ATOM 1659 O O . PRO B 1 17 ? 15.211 2.197 4.703 1 93.56 17 PRO B O 1
ATOM 1662 N N . PRO B 1 18 ? 15.258 0.992 2.857 1 94.25 18 PRO B N 1
ATOM 1663 C CA . PRO B 1 18 ? 15.805 2.125 2.111 1 94.25 18 PRO B CA 1
ATOM 1664 C C . PRO B 1 18 ? 14.891 3.346 2.131 1 94.25 18 PRO B C 1
ATOM 1666 O O . PRO B 1 18 ? 15.336 4.461 1.855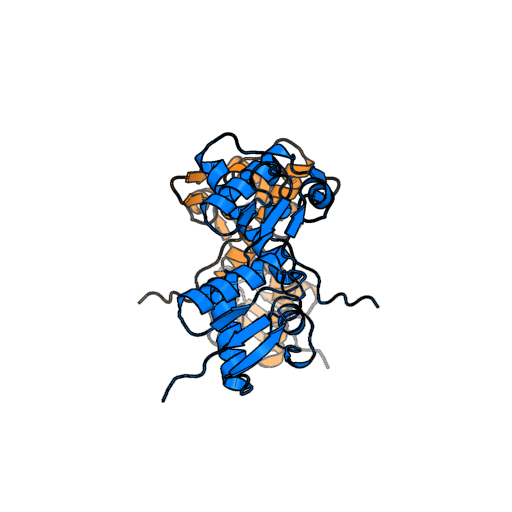 1 94.25 18 PRO B O 1
ATOM 1669 N N . PHE B 1 19 ? 13.602 3.123 2.484 1 96.56 19 PHE B N 1
ATOM 1670 C CA . PHE B 1 19 ? 12.625 4.207 2.543 1 96.56 19 PHE B CA 1
ATOM 1671 C C . PHE B 1 19 ? 12.984 5.195 3.646 1 96.56 19 PHE B C 1
ATOM 1673 O O . PHE B 1 19 ? 12.523 6.34 3.639 1 96.56 19 PHE B O 1
ATOM 1680 N N . TYR B 1 20 ? 13.891 4.844 4.555 1 96.19 20 TYR B N 1
ATOM 1681 C CA . TYR B 1 20 ? 14.227 5.641 5.73 1 96.19 20 TYR B CA 1
ATOM 1682 C C . TYR B 1 20 ? 15.516 6.418 5.52 1 96.19 20 TYR B C 1
ATOM 1684 O O . TYR B 1 20 ? 15.992 7.098 6.43 1 96.19 20 TYR B O 1
ATOM 1692 N N . THR B 1 21 ? 16.031 6.273 4.355 1 93.88 21 THR B N 1
ATOM 1693 C CA . THR B 1 21 ? 17.25 6.984 4.008 1 93.88 21 THR B CA 1
ATOM 1694 C C . THR B 1 21 ? 17 7.992 2.893 1 93.88 21 THR B C 1
ATOM 1696 O O . THR B 1 21 ? 16.391 7.656 1.872 1 93.88 21 THR B O 1
ATOM 1699 N N . LEU B 1 22 ? 17.453 9.203 3.145 1 95.94 22 LEU B N 1
ATOM 1700 C CA . LEU B 1 22 ? 17.312 10.227 2.113 1 95.94 22 LEU B CA 1
ATOM 1701 C C . LEU B 1 22 ? 17.969 9.773 0.813 1 95.94 22 LEU B C 1
ATOM 1703 O O . LEU B 1 22 ? 19.156 9.445 0.795 1 95.94 22 LEU B O 1
ATOM 1707 N N . GLN B 1 23 ? 17.141 9.797 -0.265 1 94.19 23 GLN B N 1
ATOM 1708 C CA . GLN B 1 23 ? 17.641 9.32 -1.553 1 94.19 23 GLN B CA 1
ATOM 1709 C C . GLN B 1 23 ? 18.469 10.398 -2.252 1 94.19 23 GLN B C 1
ATOM 1711 O O . GLN B 1 23 ? 18.078 11.57 -2.271 1 94.19 23 GLN B O 1
ATOM 1716 N N . PRO B 1 24 ? 19.547 10.016 -2.82 1 92.5 24 PRO B N 1
ATOM 1717 C CA . PRO B 1 24 ? 20.516 10.992 -3.326 1 92.5 24 PRO B CA 1
ATOM 1718 C C . PRO B 1 24 ? 20.062 11.648 -4.629 1 92.5 24 PRO B C 1
ATOM 1720 O O . PRO B 1 24 ? 20.453 12.781 -4.93 1 92.5 24 PRO B O 1
ATOM 1723 N N . THR B 1 25 ? 19.312 10.914 -5.41 1 91.12 25 THR B N 1
ATOM 1724 C CA . THR B 1 25 ? 18.844 11.453 -6.684 1 91.12 25 THR B CA 1
ATOM 1725 C C . THR B 1 25 ? 17.578 12.281 -6.488 1 91.12 25 THR B C 1
ATOM 1727 O O . THR B 1 25 ? 16.656 11.859 -5.793 1 91.12 25 THR B O 1
ATOM 1730 N N . GLN B 1 26 ? 17.625 13.406 -7.152 1 92.75 26 GLN B N 1
ATOM 1731 C CA . GLN B 1 26 ? 16.547 14.367 -6.945 1 92.75 26 GLN B CA 1
ATOM 1732 C C . GLN B 1 26 ? 15.188 13.742 -7.273 1 92.75 26 GLN B C 1
ATOM 1734 O O . GLN B 1 26 ? 14.227 13.906 -6.523 1 92.75 26 GLN B O 1
ATOM 1739 N N . THR B 1 27 ? 15.133 13.047 -8.328 1 91.56 27 THR B N 1
ATOM 1740 C CA . THR B 1 27 ? 13.867 12.461 -8.758 1 91.56 27 THR B CA 1
ATOM 1741 C C . THR B 1 27 ? 13.391 11.406 -7.758 1 91.56 27 THR B C 1
ATOM 1743 O O . THR B 1 27 ? 12.211 11.359 -7.406 1 91.56 27 THR B O 1
ATOM 1746 N N . THR B 1 28 ? 14.25 10.57 -7.305 1 92.12 28 THR B N 1
ATOM 1747 C CA . THR B 1 28 ? 13.898 9.547 -6.32 1 92.12 28 THR B CA 1
ATOM 1748 C C . THR B 1 28 ? 13.508 10.188 -4.996 1 92.12 28 THR B C 1
ATOM 1750 O O . THR B 1 28 ? 12.57 9.727 -4.332 1 92.12 28 THR B O 1
ATOM 1753 N N . TRP B 1 29 ? 14.203 11.258 -4.68 1 95.19 29 TRP B N 1
ATOM 1754 C CA . TRP B 1 29 ? 13.883 11.992 -3.457 1 95.19 29 TRP B CA 1
ATOM 1755 C C . TRP B 1 29 ? 12.477 12.586 -3.527 1 95.19 29 TRP B C 1
ATOM 1757 O O . TRP B 1 29 ? 11.703 12.477 -2.572 1 95.19 29 TRP B O 1
ATOM 1767 N N . GLN B 1 30 ? 12.188 13.164 -4.586 1 94.56 30 GLN B N 1
ATOM 1768 C CA . GLN B 1 30 ? 10.859 13.75 -4.746 1 94.56 30 GLN B CA 1
ATOM 1769 C C . GLN B 1 30 ? 9.773 12.688 -4.59 1 94.56 30 GLN B C 1
ATOM 1771 O O . GLN B 1 30 ? 8.758 12.93 -3.936 1 94.56 30 GLN B O 1
ATOM 1776 N N . ASN B 1 31 ? 10.055 11.555 -5.207 1 94.12 31 ASN B N 1
ATOM 1777 C CA . ASN B 1 31 ? 9.125 10.445 -5.059 1 94.12 31 ASN B CA 1
ATOM 1778 C C . ASN B 1 31 ? 9.031 9.977 -3.607 1 94.12 31 ASN B C 1
ATOM 1780 O O . ASN B 1 31 ? 7.938 9.773 -3.082 1 94.12 31 ASN B O 1
ATOM 1784 N N . GLN B 1 32 ? 10.133 9.836 -2.977 1 96.5 32 GLN B N 1
ATOM 1785 C CA . GLN B 1 32 ? 10.203 9.438 -1.574 1 96.5 32 GLN B CA 1
ATOM 1786 C C . GLN B 1 32 ? 9.438 10.414 -0.686 1 96.5 32 GLN B C 1
ATOM 1788 O O . GLN B 1 32 ? 8.617 10 0.134 1 96.5 32 GLN B O 1
ATOM 1793 N N . ALA B 1 33 ? 9.672 11.664 -0.875 1 97.81 33 ALA B N 1
ATOM 1794 C CA . ALA B 1 33 ? 9.031 12.703 -0.075 1 97.81 33 ALA B CA 1
ATOM 1795 C C . ALA B 1 33 ? 7.516 12.688 -0.276 1 97.81 33 ALA B C 1
ATOM 1797 O O . ALA B 1 33 ? 6.754 12.867 0.677 1 97.81 33 ALA B O 1
ATOM 1798 N N . ALA B 1 34 ? 7.148 12.469 -1.479 1 96.38 34 ALA B N 1
ATOM 1799 C CA . ALA B 1 34 ? 5.719 12.406 -1.779 1 96.38 34 ALA B CA 1
ATOM 1800 C C . ALA B 1 34 ? 5.062 11.227 -1.069 1 96.38 34 ALA B C 1
ATOM 1802 O O . ALA B 1 34 ? 3.982 11.367 -0.486 1 96.38 34 ALA B O 1
ATOM 1803 N N . LEU B 1 35 ? 5.695 10.102 -1.108 1 96.56 35 LEU B N 1
ATOM 1804 C CA . LEU B 1 35 ? 5.168 8.898 -0.469 1 96.56 35 LEU B CA 1
ATOM 1805 C C . LEU B 1 35 ? 5.102 9.07 1.044 1 96.56 35 LEU B C 1
ATOM 1807 O O . LEU B 1 35 ? 4.109 8.703 1.674 1 96.56 35 LEU B O 1
ATOM 1811 N N . TRP B 1 36 ? 6.113 9.664 1.645 1 98.38 36 TRP B N 1
ATOM 1812 C CA . TRP B 1 36 ? 6.102 9.969 3.072 1 98.38 36 TRP B CA 1
ATOM 1813 C C . TRP B 1 36 ? 4.965 10.922 3.418 1 98.38 36 TRP B C 1
ATOM 1815 O O . TRP B 1 36 ? 4.285 10.75 4.43 1 98.38 36 TRP B O 1
ATOM 1825 N N . SER B 1 37 ? 4.844 11.93 2.564 1 98.5 37 SER B N 1
ATOM 1826 C CA . SER B 1 37 ? 3.766 12.891 2.781 1 98.5 37 SER B CA 1
ATOM 1827 C C . SER B 1 37 ? 2.412 12.188 2.85 1 98.5 37 SER B C 1
ATOM 1829 O O . SER B 1 37 ? 1.605 12.477 3.738 1 98.5 37 SER B O 1
ATOM 1831 N N . GLU B 1 38 ? 2.205 11.312 1.923 1 98 38 GLU B N 1
ATOM 1832 C CA . GLU B 1 38 ? 0.951 10.562 1.89 1 98 38 GLU B CA 1
ATOM 1833 C C . GLU B 1 38 ? 0.753 9.758 3.172 1 98 38 GLU B C 1
ATOM 1835 O O . GLU B 1 38 ? -0.348 9.727 3.723 1 98 38 GLU B O 1
ATOM 1840 N N . ILE B 1 39 ? 1.771 9.133 3.609 1 98.19 39 ILE B N 1
ATOM 1841 C CA . ILE B 1 39 ? 1.693 8.305 4.805 1 98.19 39 ILE B CA 1
ATOM 1842 C C . ILE B 1 39 ? 1.404 9.18 6.023 1 98.19 39 ILE B C 1
ATOM 1844 O O . ILE B 1 39 ? 0.542 8.852 6.844 1 98.19 39 ILE B O 1
ATOM 1848 N N . ILE B 1 40 ? 2.09 10.289 6.152 1 98.69 40 ILE B N 1
ATOM 1849 C CA . ILE B 1 40 ? 1.911 11.203 7.277 1 98.69 40 ILE B CA 1
ATOM 1850 C C . ILE B 1 40 ? 0.472 11.719 7.301 1 98.69 40 ILE B C 1
ATOM 1852 O O . ILE B 1 40 ? -0.186 11.688 8.344 1 98.69 40 ILE B O 1
ATOM 1856 N N . LEU B 1 41 ? -0.012 12.117 6.145 1 98.56 41 LEU B N 1
ATOM 1857 C CA . LEU B 1 41 ? -1.368 12.648 6.066 1 98.56 41 LEU B CA 1
ATOM 1858 C C . LEU B 1 41 ? -2.393 11.586 6.445 1 98.56 41 LEU B C 1
ATOM 1860 O O . LEU B 1 41 ? -3.318 11.852 7.215 1 98.56 41 LEU B O 1
ATOM 1864 N N . SER B 1 42 ? -2.217 10.391 5.938 1 98.25 42 SER B N 1
ATOM 1865 C CA . SER B 1 42 ? -3.15 9.305 6.23 1 98.25 42 SER B CA 1
ATOM 1866 C C . SER B 1 42 ? -3.119 8.938 7.711 1 98.25 42 SER B C 1
ATOM 1868 O O . SER B 1 42 ? -4.168 8.734 8.328 1 98.25 42 SER B O 1
ATOM 1870 N N . TYR B 1 43 ? -1.962 8.867 8.281 1 98.06 43 TYR B N 1
ATOM 1871 C CA . TYR B 1 43 ? -1.776 8.523 9.688 1 98.06 43 TYR B CA 1
ATOM 1872 C C . TYR B 1 43 ? -2.408 9.57 10.594 1 98.06 43 TYR B C 1
ATOM 1874 O O . TYR B 1 43 ? -3.141 9.234 11.523 1 98.06 43 TYR B O 1
ATOM 1882 N N . TYR B 1 44 ? -2.172 10.789 10.359 1 98 44 TYR B N 1
ATOM 1883 C CA . TYR B 1 44 ? -2.682 11.891 11.172 1 98 44 TYR B CA 1
ATOM 1884 C C . TYR B 1 44 ? -4.191 12.016 11.031 1 98 44 TYR B C 1
ATOM 1886 O O . TYR B 1 44 ? -4.891 12.328 12 1 98 44 TYR B O 1
ATOM 1894 N N . ARG B 1 45 ? -4.621 11.781 9.836 1 97.56 45 ARG B N 1
ATOM 1895 C CA . ARG B 1 45 ? -6.07 11.789 9.648 1 97.56 45 ARG B CA 1
ATOM 1896 C C . ARG B 1 45 ? -6.727 10.664 10.445 1 97.56 45 ARG B C 1
ATOM 1898 O O . ARG B 1 45 ? -7.711 10.898 11.156 1 97.56 45 ARG B O 1
ATOM 1905 N N . HIS B 1 46 ? -6.184 9.555 10.352 1 97.19 46 HIS B N 1
ATOM 1906 C CA . HIS B 1 46 ? -6.727 8.375 11.016 1 97.19 46 HIS B CA 1
ATOM 1907 C C . HIS B 1 46 ? -6.789 8.586 12.531 1 97.19 46 HIS B C 1
ATOM 1909 O O . HIS B 1 46 ? -7.77 8.203 13.172 1 97.19 46 HIS B O 1
ATOM 1915 N N . HIS B 1 47 ? -5.836 9.211 13.062 1 96 47 HIS B N 1
ATOM 1916 C CA . HIS B 1 47 ? -5.742 9.391 14.508 1 96 47 HIS B CA 1
ATOM 1917 C C . HIS B 1 47 ? -6.23 10.773 14.93 1 96 47 HIS B C 1
ATOM 1919 O O . HIS B 1 47 ? -6.164 11.125 16.109 1 96 47 HIS B O 1
ATOM 1925 N N . LYS B 1 48 ? -6.633 11.547 13.977 1 94.75 48 LYS B N 1
ATOM 1926 C CA . LYS B 1 48 ? -7.121 12.906 14.195 1 94.75 48 LYS B CA 1
ATOM 1927 C C . LYS B 1 48 ? -6.082 13.758 14.922 1 94.75 48 LYS B C 1
ATOM 1929 O O . LYS B 1 48 ? -6.395 14.406 15.922 1 94.75 48 LYS B O 1
ATOM 1934 N N . LEU B 1 49 ? -4.855 13.703 14.422 1 96.75 49 LEU B N 1
ATOM 1935 C CA . LEU B 1 49 ? -3.746 14.508 14.922 1 96.75 49 LEU B CA 1
ATOM 1936 C C . LEU B 1 49 ? -3.518 15.727 14.031 1 96.75 49 LEU B C 1
ATOM 1938 O O . LEU B 1 49 ? -3.791 15.688 12.836 1 96.75 49 LEU B O 1
ATOM 1942 N N . TYR B 1 50 ? -2.914 16.797 14.648 1 97.62 50 TYR B N 1
ATOM 1943 C CA . TYR B 1 50 ? -2.82 18.031 13.883 1 97.62 50 TYR B CA 1
ATOM 1944 C C . TYR B 1 50 ? -1.42 18.625 13.969 1 97.62 50 TYR B C 1
ATOM 1946 O O . TYR B 1 50 ? -1.028 19.438 13.133 1 97.62 50 TYR B O 1
ATOM 1954 N N . ARG B 1 51 ? -0.753 18.297 15 1 97.12 51 ARG B N 1
ATOM 1955 C CA . ARG B 1 51 ? 0.566 18.875 15.227 1 97.12 51 ARG B CA 1
ATOM 1956 C C . ARG B 1 51 ? 1.639 17.797 15.297 1 97.12 51 ARG B C 1
ATOM 1958 O O . ARG B 1 51 ? 1.478 16.797 16.016 1 97.12 51 ARG B O 1
ATOM 1965 N N . LEU B 1 52 ? 2.674 18.047 14.562 1 97.88 52 LEU B N 1
ATOM 1966 C CA . LEU B 1 52 ? 3.811 17.141 14.531 1 97.88 52 LEU B CA 1
ATOM 1967 C C . LEU B 1 52 ? 5.035 17.766 15.18 1 97.88 52 LEU B C 1
ATOM 1969 O O . LEU B 1 52 ? 5.602 18.719 14.648 1 97.88 52 LEU B O 1
ATOM 1973 N N . ASN B 1 53 ? 5.309 17.297 16.344 1 97.19 53 ASN B N 1
ATOM 1974 C CA . ASN B 1 53 ? 6.582 17.641 16.969 1 97.19 53 ASN B CA 1
ATOM 1975 C C . ASN B 1 53 ? 7.695 16.703 16.531 1 97.19 53 ASN B C 1
ATOM 1977 O O . ASN B 1 53 ? 7.645 15.5 16.812 1 97.19 53 ASN B O 1
ATOM 1981 N N . LEU B 1 54 ? 8.711 17.188 15.883 1 96.88 54 LEU B N 1
ATOM 1982 C CA . LEU B 1 54 ? 9.688 16.359 15.203 1 96.88 54 LEU B CA 1
ATOM 1983 C C . LEU B 1 54 ? 10.445 15.477 16.203 1 96.88 54 LEU B C 1
ATOM 1985 O O . LEU B 1 54 ? 10.516 14.258 16.031 1 96.88 54 LEU B O 1
ATOM 1989 N N . SER B 1 55 ? 10.961 16.062 17.25 1 94.12 55 SER B N 1
ATOM 1990 C CA . SER B 1 55 ? 11.758 15.312 18.203 1 94.12 55 SER B CA 1
ATOM 1991 C C . SER B 1 55 ? 10.945 14.211 18.875 1 94.12 55 SER B C 1
ATOM 1993 O O . SER B 1 55 ? 11.43 13.094 19.047 1 94.12 55 SER B O 1
ATOM 1995 N N . GLU B 1 56 ? 9.742 14.5 19.156 1 94.25 56 GLU B N 1
ATOM 1996 C CA . GLU B 1 56 ? 8.859 13.539 19.797 1 94.25 56 GLU B CA 1
ATOM 1997 C C . GLU B 1 56 ? 8.398 12.469 18.812 1 94.25 56 GLU B C 1
ATOM 1999 O O . GLU B 1 56 ? 8.344 11.281 19.141 1 94.25 56 GLU B O 1
ATOM 2004 N N . SER B 1 57 ? 8.164 12.844 17.609 1 95.62 57 SER B N 1
ATOM 2005 C CA . SER B 1 57 ? 7.578 11.953 16.609 1 95.62 57 SER B CA 1
ATOM 2006 C C . SER B 1 57 ? 8.602 10.961 16.094 1 95.62 57 SER B C 1
ATOM 2008 O O . SER B 1 57 ? 8.25 9.852 15.688 1 95.62 57 SER B O 1
ATOM 2010 N N . LEU B 1 58 ? 9.828 11.359 16.094 1 95.31 58 LEU B N 1
ATOM 2011 C CA . LEU B 1 58 ? 10.883 10.5 15.562 1 95.31 58 LEU B CA 1
ATOM 2012 C C . LEU B 1 58 ? 10.969 9.195 16.344 1 95.31 58 LEU B C 1
ATOM 2014 O O . LEU B 1 58 ? 11.516 8.211 15.859 1 95.31 58 LEU B O 1
ATOM 2018 N N . ASN B 1 59 ? 10.383 9.172 17.516 1 91.25 59 ASN B N 1
ATOM 2019 C CA . ASN B 1 59 ? 10.406 7.969 18.328 1 91.25 59 ASN B CA 1
ATOM 2020 C C . ASN B 1 59 ? 9.133 7.148 18.172 1 91.25 59 ASN B C 1
ATOM 2022 O O . ASN B 1 59 ? 8.977 6.105 18.812 1 91.25 59 ASN B O 1
ATOM 2026 N N . SER B 1 60 ? 8.305 7.539 17.297 1 92.62 60 SER B N 1
ATOM 2027 C CA . SER B 1 60 ? 7.031 6.844 17.094 1 92.62 60 SER B CA 1
ATOM 2028 C C . SER B 1 60 ? 7.156 5.773 16.016 1 92.62 60 SER B C 1
ATOM 2030 O O . SER B 1 60 ? 8.156 5.719 15.305 1 92.62 60 SER B O 1
ATOM 2032 N N . ASP B 1 61 ? 6.078 4.965 15.836 1 92.38 61 ASP B N 1
ATOM 2033 C CA . ASP B 1 61 ? 6.035 3.908 14.836 1 92.38 61 ASP B CA 1
ATOM 2034 C C . ASP B 1 61 ? 5.941 4.492 13.43 1 92.38 61 ASP B C 1
ATOM 2036 O O . ASP B 1 61 ? 6.254 3.814 12.445 1 92.38 61 ASP B O 1
ATOM 2040 N N . LEU B 1 62 ? 5.547 5.695 13.383 1 96.25 62 LEU B N 1
ATOM 2041 C CA . LEU B 1 62 ? 5.395 6.332 12.078 1 96.25 62 LEU B CA 1
ATOM 2042 C C . LEU B 1 62 ? 6.746 6.488 11.391 1 96.25 62 LEU B C 1
ATOM 2044 O O . LEU B 1 62 ? 6.875 6.211 10.195 1 96.25 62 LEU B O 1
ATOM 2048 N N . PHE B 1 63 ? 7.73 6.824 12.195 1 97.31 63 PHE B N 1
ATOM 2049 C CA . PHE B 1 63 ? 9 7.16 11.555 1 97.31 63 PHE B CA 1
ATOM 2050 C C . PHE B 1 63 ? 10.07 6.145 11.914 1 97.31 63 PHE B C 1
ATOM 2052 O O . PHE B 1 63 ? 11.266 6.387 11.688 1 97.31 63 PHE B O 1
ATOM 2059 N N . ASN B 1 64 ? 9.617 5.094 12.547 1 93.62 64 ASN B N 1
ATOM 2060 C CA . ASN B 1 64 ? 10.531 4.016 12.914 1 93.62 64 ASN B CA 1
ATOM 2061 C C . ASN B 1 64 ? 10.062 2.672 12.367 1 93.62 64 ASN B C 1
ATOM 2063 O O . ASN B 1 64 ? 8.867 2.393 12.328 1 93.62 64 ASN B O 1
ATOM 2067 N N . LEU B 1 65 ? 11.023 1.95 11.875 1 91.12 65 LEU B N 1
ATOM 2068 C CA . LEU B 1 65 ? 10.805 0.571 11.453 1 91.12 65 LEU B CA 1
ATOM 2069 C C . LEU B 1 65 ? 11.477 -0.404 12.414 1 91.12 65 LEU B C 1
ATOM 2071 O O . LEU B 1 65 ? 12.695 -0.372 12.586 1 91.12 65 LEU B O 1
ATOM 2075 N N . ASN B 1 66 ? 10.68 -1.077 13.125 1 87.62 66 ASN B N 1
ATOM 2076 C CA . ASN B 1 66 ? 11.164 -2.111 14.031 1 87.62 66 ASN B CA 1
ATOM 2077 C C . ASN B 1 66 ? 10.492 -3.453 13.766 1 87.62 66 ASN B C 1
ATOM 2079 O O . ASN B 1 66 ? 9.57 -3.844 14.5 1 87.62 66 ASN B O 1
ATOM 2083 N N . SER B 1 67 ? 10.891 -4.031 12.672 1 79.56 67 SER B N 1
ATOM 2084 C CA . SER B 1 67 ? 10.266 -5.301 12.32 1 79.56 67 SER B CA 1
ATOM 2085 C C . SER B 1 67 ? 11.297 -6.293 11.789 1 79.56 67 SER B C 1
ATOM 2087 O O . SER B 1 67 ? 12.289 -5.898 11.18 1 79.56 67 SER B O 1
ATOM 2089 N N . GLN B 1 68 ? 11.055 -7.574 12.109 1 73.44 68 GLN B N 1
ATOM 2090 C CA . GLN B 1 68 ? 11.82 -8.688 11.562 1 73.44 68 GLN B CA 1
ATOM 2091 C C . GLN B 1 68 ? 13.32 -8.477 11.75 1 73.44 68 GLN B C 1
ATOM 2093 O O . GLN B 1 68 ? 14.109 -8.75 10.836 1 73.44 68 GLN B O 1
ATOM 2098 N N . GLY B 1 69 ? 13.672 -7.801 12.883 1 78.38 69 GLY B N 1
ATOM 2099 C CA . GLY B 1 69 ? 15.078 -7.617 13.18 1 78.38 69 GLY B CA 1
ATOM 2100 C C . GLY B 1 69 ? 15.672 -6.387 12.523 1 78.38 69 GLY B C 1
ATOM 2101 O O . GLY B 1 69 ? 16.875 -6.145 12.609 1 78.38 69 GLY B O 1
ATOM 2102 N N . ILE B 1 70 ? 14.883 -5.68 11.766 1 81.31 70 ILE B N 1
ATOM 2103 C CA . ILE B 1 70 ? 15.328 -4.449 11.117 1 81.31 70 ILE B CA 1
ATOM 2104 C C . ILE B 1 70 ? 14.93 -3.244 11.961 1 81.31 70 ILE B C 1
ATOM 2106 O O . ILE B 1 70 ? 13.797 -3.154 12.438 1 81.31 70 ILE B O 1
ATOM 2110 N N . ARG B 1 71 ? 15.992 -2.471 12.281 1 86.81 71 ARG B N 1
ATOM 2111 C CA . ARG B 1 71 ? 15.727 -1.201 12.953 1 86.81 71 ARG B CA 1
ATOM 2112 C C . ARG B 1 71 ? 16.188 -0.026 12.094 1 86.81 71 ARG B C 1
ATOM 2114 O O . ARG B 1 71 ? 17.359 0.079 11.75 1 86.81 71 ARG B O 1
ATOM 2121 N N . ARG B 1 72 ? 15.211 0.695 11.641 1 90.69 72 ARG B N 1
ATOM 2122 C CA . ARG B 1 72 ? 15.484 1.909 10.883 1 90.69 72 ARG B CA 1
ATOM 2123 C C . ARG B 1 72 ? 14.703 3.094 11.438 1 90.69 72 ARG B C 1
ATOM 2125 O O . ARG B 1 72 ? 13.57 2.938 11.891 1 90.69 72 ARG B O 1
ATOM 2132 N N . LYS B 1 73 ? 15.391 4.191 11.492 1 93.31 73 LYS B N 1
ATOM 2133 C CA . LYS B 1 73 ? 14.773 5.434 11.953 1 93.31 73 LYS B CA 1
ATOM 2134 C C . LYS B 1 73 ? 15.07 6.582 10.992 1 93.31 73 LYS B C 1
ATOM 2136 O O . LYS B 1 73 ? 16.203 6.719 10.508 1 93.31 73 LYS B O 1
ATOM 2141 N N . LEU B 1 74 ? 14.055 7.324 10.734 1 96.19 74 LEU B N 1
ATOM 2142 C CA . LEU B 1 74 ? 14.273 8.523 9.93 1 96.19 74 LEU B CA 1
ATOM 2143 C C . LEU B 1 74 ? 15.148 9.523 10.68 1 96.19 74 LEU B C 1
ATOM 2145 O O . LEU B 1 74 ? 14.984 9.719 11.883 1 96.19 74 LEU B O 1
ATOM 2149 N N . LYS B 1 75 ? 16.047 10.164 9.992 1 96.06 75 LYS B N 1
ATOM 2150 C CA . LYS B 1 75 ? 16.859 11.211 10.594 1 96.06 75 LYS B CA 1
ATOM 2151 C C . LYS B 1 75 ? 16.094 12.531 10.672 1 96.06 75 LYS B C 1
ATOM 2153 O O . LYS B 1 75 ? 15.211 12.789 9.852 1 96.06 75 LYS B O 1
ATOM 2158 N N . LEU B 1 76 ? 16.484 13.32 11.602 1 96.56 76 LEU B N 1
ATOM 2159 C CA . LEU B 1 76 ? 15.828 14.602 11.828 1 96.56 76 LEU B CA 1
ATOM 2160 C C . LEU B 1 76 ? 15.875 15.461 10.57 1 96.56 76 LEU B C 1
ATOM 2162 O O . LEU B 1 76 ? 14.859 16.031 10.164 1 96.56 76 LEU B O 1
ATOM 2166 N N . ASP B 1 77 ? 16.984 15.5 9.992 1 96.75 77 ASP B N 1
ATOM 2167 C CA . ASP B 1 77 ? 17.141 16.328 8.805 1 96.75 77 ASP B CA 1
ATOM 2168 C C . ASP B 1 77 ? 16.266 15.828 7.656 1 96.75 77 ASP B C 1
ATOM 2170 O O . ASP B 1 77 ? 15.719 16.625 6.887 1 96.75 77 ASP B O 1
ATOM 2174 N N . THR B 1 78 ? 16.156 14.547 7.492 1 97.5 78 THR B N 1
ATOM 2175 C CA . THR B 1 78 ? 15.305 13.969 6.457 1 97.5 78 THR B CA 1
ATOM 2176 C C . THR B 1 78 ? 13.836 14.297 6.719 1 97.5 78 THR B C 1
ATOM 2178 O O . THR B 1 78 ? 13.102 14.664 5.797 1 97.5 78 THR B O 1
ATOM 2181 N N . LEU B 1 79 ? 13.469 14.172 7.969 1 98 79 LEU B N 1
ATOM 2182 C CA . LEU B 1 79 ? 12.094 14.508 8.328 1 98 79 LEU B CA 1
ATOM 2183 C C . LEU B 1 79 ? 11.805 15.984 8.055 1 98 79 LEU B C 1
ATOM 2185 O O . LEU B 1 79 ? 10.734 16.328 7.535 1 98 79 LEU B O 1
ATOM 2189 N N . GLN B 1 80 ? 12.719 16.812 8.398 1 97.62 80 GLN B N 1
ATOM 2190 C CA . GLN B 1 80 ? 12.562 18.234 8.102 1 97.62 80 GLN B CA 1
ATOM 2191 C C . GLN B 1 80 ? 12.383 18.469 6.605 1 97.62 80 GLN B C 1
ATOM 2193 O O . GLN B 1 80 ? 11.539 19.281 6.199 1 97.62 80 GLN B O 1
ATOM 2198 N N . ALA B 1 81 ? 13.141 17.766 5.848 1 97.81 81 ALA B N 1
ATOM 2199 C CA . ALA B 1 81 ? 13.039 17.906 4.398 1 97.81 81 ALA B CA 1
ATOM 2200 C C . ALA B 1 81 ? 11.68 17.422 3.891 1 97.81 81 ALA B C 1
ATOM 2202 O O . ALA B 1 81 ? 11.109 18.031 2.977 1 97.81 81 ALA B O 1
ATOM 2203 N N . ILE B 1 82 ? 11.18 16.391 4.438 1 98.5 82 ILE B N 1
ATOM 2204 C CA . ILE B 1 82 ? 9.859 15.875 4.086 1 98.5 82 ILE B CA 1
ATOM 2205 C C . ILE B 1 82 ? 8.797 16.922 4.418 1 98.5 82 ILE B C 1
ATOM 2207 O O . ILE B 1 82 ? 7.938 17.219 3.588 1 98.5 82 ILE B O 1
ATOM 2211 N N . ILE B 1 83 ? 8.922 17.516 5.582 1 98.44 83 ILE B N 1
ATOM 2212 C CA . ILE B 1 83 ? 7.941 18.516 6.004 1 98.44 83 ILE B CA 1
ATOM 2213 C C . ILE B 1 83 ? 8.07 19.766 5.125 1 98.44 83 ILE B C 1
ATOM 2215 O O . ILE B 1 83 ? 7.062 20.406 4.797 1 98.44 83 ILE B O 1
ATOM 2219 N N . ASP B 1 84 ? 9.266 20.094 4.738 1 97.94 84 ASP B N 1
ATOM 2220 C CA . ASP B 1 84 ? 9.445 21.188 3.793 1 97.94 84 ASP B CA 1
ATOM 2221 C C . ASP B 1 84 ? 8.656 20.938 2.51 1 97.94 84 ASP B C 1
ATOM 2223 O O . ASP B 1 84 ? 8.039 21.859 1.968 1 97.94 84 ASP B O 1
ATOM 2227 N N . THR B 1 85 ? 8.695 19.75 2.051 1 97.94 85 THR B N 1
ATOM 2228 C CA . THR B 1 85 ? 7.945 19.375 0.86 1 97.94 85 THR B CA 1
ATOM 2229 C C . THR B 1 85 ? 6.445 19.531 1.097 1 97.94 85 THR B C 1
ATOM 2231 O O . THR B 1 85 ? 5.73 20.062 0.242 1 97.94 85 THR B O 1
ATOM 2234 N N . MET B 1 86 ? 6.008 19.141 2.199 1 98.44 86 MET B N 1
ATOM 2235 C CA . MET B 1 86 ? 4.594 19.25 2.543 1 98.44 86 MET B CA 1
ATOM 2236 C C . MET B 1 86 ? 4.176 20.719 2.65 1 98.44 86 MET B C 1
ATOM 2238 O O . MET B 1 86 ? 3.076 21.078 2.238 1 98.44 86 MET B O 1
ATOM 2242 N N . VAL B 1 87 ? 5.055 21.516 3.201 1 97.81 87 VAL B N 1
ATOM 2243 C CA . VAL B 1 87 ? 4.797 22.953 3.295 1 97.81 87 VAL B CA 1
ATOM 2244 C C . VAL B 1 87 ? 4.691 23.562 1.896 1 97.81 87 VAL B C 1
ATOM 2246 O O . VAL B 1 87 ? 3.766 24.328 1.61 1 97.81 87 VAL B O 1
ATOM 2249 N N . TYR B 1 88 ? 5.578 23.188 1.073 1 97.56 88 TYR B N 1
ATOM 2250 C CA . TYR B 1 88 ? 5.578 23.656 -0.306 1 97.56 88 TYR B CA 1
ATOM 2251 C C . TYR B 1 88 ? 4.281 23.281 -1.013 1 97.56 88 TYR B C 1
ATOM 2253 O O . TYR B 1 88 ? 3.732 24.062 -1.784 1 97.56 88 TYR B O 1
ATOM 2261 N N . ARG B 1 89 ? 3.744 22.156 -0.658 1 96.94 89 ARG B N 1
ATOM 2262 C CA . ARG B 1 89 ? 2.543 21.625 -1.302 1 96.94 89 ARG B CA 1
ATOM 2263 C C . ARG B 1 89 ? 1.284 22.141 -0.608 1 96.94 89 ARG B C 1
ATOM 2265 O O . ARG B 1 89 ? 0.168 21.875 -1.057 1 96.94 89 ARG B O 1
ATOM 2272 N N . GLY B 1 90 ? 1.43 22.75 0.507 1 96.94 90 GLY B N 1
ATOM 2273 C CA . GLY B 1 90 ? 0.308 23.359 1.205 1 96.94 90 GLY B CA 1
ATOM 2274 C C . GLY B 1 90 ? -0.383 22.422 2.164 1 96.94 90 GLY B C 1
ATOM 2275 O O . GLY B 1 90 ? -1.49 22.688 2.631 1 96.94 90 GLY B O 1
ATOM 2276 N N . THR B 1 91 ? 0.299 21.281 2.494 1 98.31 91 THR B N 1
ATOM 2277 C CA . THR B 1 91 ? -0.347 20.297 3.355 1 98.31 91 THR B CA 1
ATOM 2278 C C . THR B 1 91 ? 0.24 20.328 4.762 1 98.31 91 THR B C 1
ATOM 2280 O O . THR B 1 91 ? -0.132 19.531 5.621 1 98.31 91 THR B O 1
ATOM 2283 N N . ALA B 1 92 ? 1.132 21.203 4.969 1 98.25 92 ALA B N 1
ATOM 2284 C CA . ALA B 1 92 ? 1.688 21.453 6.297 1 98.25 92 ALA B CA 1
ATOM 2285 C C . ALA B 1 92 ? 2.16 22.891 6.441 1 98.25 92 ALA B C 1
ATOM 2287 O O . ALA B 1 92 ? 2.225 23.641 5.453 1 98.25 92 ALA B O 1
ATOM 2288 N N . GLU B 1 93 ? 2.379 23.25 7.645 1 97.69 93 GLU B N 1
ATOM 2289 C CA . GLU B 1 93 ? 2.922 24.562 7.977 1 97.69 93 GLU B CA 1
ATOM 2290 C C . GLU B 1 93 ? 3.812 24.5 9.211 1 97.69 93 GLU B C 1
ATOM 2292 O O . GLU B 1 93 ? 3.4 23.984 10.25 1 97.69 93 GLU B O 1
ATOM 2297 N N . TRP B 1 94 ? 5.031 25.031 9.07 1 97.69 94 TRP B N 1
ATOM 2298 C CA . TRP B 1 94 ? 5.898 25.109 10.242 1 97.69 94 TRP B CA 1
ATOM 2299 C C . TRP B 1 94 ? 5.309 26.047 11.297 1 97.69 94 TRP B C 1
ATOM 2301 O O . TRP B 1 94 ? 4.777 27.109 10.969 1 97.69 94 TRP B O 1
ATOM 2311 N N . ASP B 1 95 ? 5.34 25.672 12.562 1 92.5 95 ASP B N 1
ATOM 2312 C CA . ASP B 1 95 ? 4.797 26.484 13.641 1 92.5 95 ASP B CA 1
ATOM 2313 C C . ASP B 1 95 ? 5.664 26.391 14.898 1 92.5 95 ASP B C 1
ATOM 2315 O O . ASP B 1 95 ? 5.566 25.422 15.648 1 92.5 95 ASP B O 1
ATOM 2319 N N . PRO B 1 96 ? 6.488 27.391 15.375 1 86.88 96 PRO B N 1
ATOM 2320 C CA . PRO B 1 96 ? 6.684 28.609 14.57 1 86.88 96 PRO B CA 1
ATOM 2321 C C . PRO B 1 96 ? 7.531 28.359 13.328 1 86.88 96 PRO B C 1
ATOM 2323 O O . PRO B 1 96 ? 8.289 27.391 13.273 1 86.88 96 PRO B O 1
ATOM 2326 N N . PRO B 1 97 ? 7.406 29.156 12.352 1 82.25 97 PRO B N 1
ATOM 2327 C CA . PRO B 1 97 ? 8.117 28.953 11.086 1 82.25 97 PRO B CA 1
ATOM 2328 C C . PRO B 1 97 ? 9.633 28.953 11.25 1 82.25 97 PRO B C 1
ATOM 2330 O O . PRO B 1 97 ? 10.344 28.266 10.516 1 82.25 97 PRO B O 1
ATOM 2333 N N . SER B 1 98 ? 10.172 29.625 12.172 1 80.19 98 SER B N 1
ATOM 2334 C CA . SER B 1 98 ? 11.602 29.875 12.266 1 80.19 98 SER B CA 1
ATOM 2335 C C . SER B 1 98 ? 12.352 28.656 12.797 1 80.19 98 SER B C 1
ATOM 2337 O O . SER B 1 98 ? 13.516 28.438 12.461 1 80.19 98 SER B O 1
ATOM 2339 N N . LYS B 1 99 ? 11.844 27.75 13.594 1 85.5 99 LYS B N 1
ATOM 2340 C CA . LYS B 1 99 ? 12.602 26.734 14.32 1 85.5 99 LYS B CA 1
ATOM 2341 C C . LYS B 1 99 ? 12.469 25.375 13.641 1 85.5 99 LYS B C 1
ATOM 2343 O O . LYS B 1 99 ? 13.344 24.516 13.789 1 85.5 99 LYS B O 1
ATOM 2348 N N . LYS B 1 100 ? 11.578 25.109 12.75 1 94.38 100 LYS B N 1
ATOM 2349 C CA . LYS B 1 100 ? 11.289 23.859 12.047 1 94.38 100 LYS B CA 1
ATOM 2350 C C . LYS B 1 100 ? 11.32 22.672 13.008 1 94.38 100 LYS B C 1
ATOM 2352 O O . LYS B 1 100 ? 11.914 21.641 12.695 1 94.38 100 LYS B O 1
ATOM 2357 N N . ASP B 1 101 ? 10.844 22.734 14.188 1 96.31 101 ASP B N 1
ATOM 2358 C CA . ASP B 1 101 ? 10.789 21.688 15.188 1 96.31 101 ASP B CA 1
ATOM 2359 C C . ASP B 1 101 ? 9.367 21.172 15.375 1 96.31 101 ASP B C 1
ATOM 2361 O O . ASP B 1 101 ? 9.156 20.109 15.977 1 96.31 101 ASP B O 1
ATOM 2365 N N . SER B 1 102 ? 8.422 21.953 14.844 1 97.44 102 SER B N 1
ATOM 2366 C CA . SER B 1 102 ? 7.02 21.562 14.898 1 97.44 102 SER B CA 1
ATOM 2367 C C . SER B 1 102 ? 6.258 22.047 13.672 1 97.44 102 SER B C 1
ATOM 2369 O O . SER B 1 102 ? 6.574 23.094 13.117 1 97.44 102 SER B O 1
ATOM 2371 N N . ALA B 1 103 ? 5.281 21.234 13.305 1 98 103 ALA B N 1
ATOM 2372 C CA . ALA B 1 103 ? 4.508 21.594 12.125 1 98 103 ALA B CA 1
ATOM 2373 C C . ALA B 1 103 ? 3.033 21.25 12.305 1 98 103 ALA B C 1
ATOM 2375 O O . ALA B 1 103 ? 2.699 20.266 12.977 1 98 103 ALA B O 1
ATOM 2376 N N . ILE B 1 104 ? 2.174 22.094 11.781 1 97.94 104 ILE B N 1
ATOM 2377 C CA . ILE B 1 104 ? 0.756 21.766 11.664 1 97.94 104 ILE B CA 1
ATOM 2378 C C . ILE B 1 104 ? 0.522 20.938 10.398 1 97.94 104 ILE B C 1
ATOM 2380 O O . ILE B 1 104 ? 1.037 21.266 9.328 1 97.94 104 ILE B O 1
ATOM 2384 N N . ILE B 1 105 ? -0.163 19.859 10.508 1 98.5 105 ILE B N 1
ATOM 2385 C CA . ILE B 1 105 ? -0.441 18.953 9.398 1 98.5 105 ILE B CA 1
ATOM 2386 C C . ILE B 1 105 ? -1.876 19.141 8.914 1 98.5 105 ILE B C 1
ATOM 2388 O O . ILE B 1 105 ? -2.822 19.031 9.695 1 98.5 105 ILE B O 1
ATOM 2392 N N . TYR B 1 106 ? -2.021 19.438 7.645 1 98.31 106 TYR B N 1
ATOM 2393 C CA . TYR B 1 106 ? -3.322 19.719 7.047 1 98.31 106 TYR B CA 1
ATOM 2394 C C . TYR B 1 106 ? -3.846 18.516 6.289 1 98.31 106 TYR B C 1
ATOM 2396 O O . TYR B 1 106 ? -3.947 18.531 5.059 1 98.31 106 TYR B O 1
ATOM 2404 N N . TRP B 1 107 ? -4.238 17.5 7.031 1 98.19 107 TRP B N 1
ATOM 2405 C CA . TRP B 1 107 ? -4.902 16.391 6.348 1 98.19 107 TRP B CA 1
ATOM 2406 C C . TRP B 1 107 ? -6.285 16.812 5.855 1 98.19 107 TRP B C 1
ATOM 2408 O O . TRP B 1 107 ? -6.895 16.109 5.039 1 98.19 107 TRP B O 1
ATOM 2418 N N . ARG B 1 108 ? -6.742 17.938 6.309 1 97.81 108 ARG B N 1
ATOM 2419 C CA . ARG B 1 108 ? -7.859 18.719 5.789 1 97.81 108 ARG B CA 1
ATOM 2420 C C . ARG B 1 108 ? -7.535 20.203 5.793 1 97.81 108 ARG B C 1
ATOM 2422 O O . ARG B 1 108 ? -7.055 20.734 6.793 1 97.81 108 ARG B O 1
ATOM 2429 N N . LYS B 1 109 ? -7.777 20.844 4.734 1 97 109 LYS B N 1
ATOM 2430 C CA . LYS B 1 109 ? -7.387 22.25 4.598 1 97 109 LYS B CA 1
ATOM 2431 C C . LYS B 1 109 ? -8.305 23.156 5.406 1 97 109 LYS B C 1
ATOM 2433 O O . LYS B 1 109 ? -9.477 22.828 5.609 1 97 109 LYS B O 1
ATOM 2438 N N . PRO B 1 110 ? -7.805 24.297 5.746 1 97.56 110 PRO B N 1
ATOM 2439 C CA . PRO B 1 110 ? -8.625 25.25 6.488 1 97.56 110 PRO B CA 1
ATOM 2440 C C . PRO B 1 110 ? -9.906 25.625 5.75 1 97.56 110 PRO B C 1
ATOM 2442 O O . PRO B 1 110 ? -10.945 25.812 6.375 1 97.56 110 PRO B O 1
ATOM 2445 N N . GLU B 1 111 ? -9.852 25.688 4.457 1 97.69 111 GLU B N 1
ATOM 2446 C CA . GLU B 1 111 ? -11.031 26.016 3.664 1 97.69 111 GLU B CA 1
ATOM 2447 C C . GLU B 1 111 ? -12.141 25 3.859 1 97.69 111 GLU B C 1
ATOM 2449 O O . GLU B 1 111 ? -13.32 25.359 3.953 1 97.69 111 GLU B O 1
ATOM 2454 N N . ASP B 1 112 ? -11.75 23.828 3.957 1 97.81 112 ASP B N 1
ATOM 2455 C CA . ASP B 1 112 ? -12.719 22.766 4.152 1 97.81 112 ASP B CA 1
ATOM 2456 C C . ASP B 1 112 ? -13.344 22.844 5.543 1 97.81 112 ASP B C 1
ATOM 2458 O O . ASP B 1 112 ? -14.555 22.641 5.695 1 97.81 112 ASP B O 1
ATOM 2462 N N . TRP B 1 113 ? -12.57 23.109 6.453 1 98 113 TRP B N 1
ATOM 2463 C CA . TRP B 1 113 ? -13.078 23.281 7.812 1 98 113 TRP B CA 1
ATOM 2464 C C . TRP B 1 113 ? -14.031 24.469 7.891 1 98 113 TRP B C 1
ATOM 2466 O O . TRP B 1 113 ? -15.062 24.391 8.57 1 98 113 TRP B O 1
ATOM 2476 N N . ALA B 1 114 ? -13.656 25.516 7.219 1 97.81 114 ALA B N 1
ATOM 2477 C CA . ALA B 1 114 ? -14.531 26.688 7.172 1 97.81 114 ALA B CA 1
ATOM 2478 C C . ALA B 1 114 ? -15.914 26.328 6.641 1 97.81 114 ALA B C 1
ATOM 2480 O O . ALA B 1 114 ? -16.938 26.719 7.211 1 97.81 114 ALA B O 1
ATOM 2481 N N . ASN B 1 115 ? -15.883 25.547 5.664 1 97.25 115 ASN B N 1
ATOM 2482 C CA . ASN B 1 115 ? -17.141 25.109 5.062 1 97.25 115 ASN B CA 1
ATOM 2483 C C . ASN B 1 115 ? -17.953 24.266 6.027 1 97.25 115 ASN B C 1
ATOM 2485 O O . ASN B 1 115 ? -19.172 24.422 6.125 1 97.25 115 ASN B O 1
ATOM 2489 N N . LEU B 1 116 ? -17.312 23.422 6.715 1 96.81 116 LEU B N 1
ATOM 2490 C CA . LEU B 1 116 ? -18 22.562 7.668 1 96.81 116 LEU B CA 1
ATOM 2491 C C . LEU B 1 116 ? -18.609 23.375 8.797 1 96.81 116 LEU B C 1
ATOM 2493 O O . LEU B 1 116 ? -19.75 23.125 9.211 1 96.81 116 LEU B O 1
ATOM 2497 N N . ILE B 1 117 ? -17.906 24.281 9.258 1 96.06 117 ILE B N 1
ATOM 2498 C CA . ILE B 1 117 ? -18.375 25.125 10.344 1 96.06 117 ILE B CA 1
ATOM 2499 C C . ILE B 1 117 ? -19.562 25.969 9.867 1 96.06 117 ILE B C 1
ATOM 2501 O O . ILE B 1 117 ? -20.562 26.094 10.562 1 96.06 117 ILE B O 1
ATOM 2505 N N . ASN B 1 118 ? -19.406 26.5 8.695 1 95.12 118 ASN B N 1
ATOM 2506 C CA . ASN B 1 118 ? -20.5 27.281 8.133 1 95.12 118 ASN B CA 1
ATOM 2507 C C . ASN B 1 118 ? -21.766 26.453 7.992 1 95.12 118 ASN B C 1
ATOM 2509 O O . ASN B 1 118 ? -22.859 26.938 8.32 1 95.12 118 ASN B O 1
ATOM 2513 N N . ASN B 1 119 ? -21.641 25.266 7.535 1 94.19 119 ASN B N 1
ATOM 2514 C CA . ASN B 1 119 ? -22.781 24.375 7.414 1 94.19 119 ASN B CA 1
ATOM 2515 C C . ASN B 1 119 ? -23.406 24.078 8.773 1 94.19 119 ASN B C 1
ATOM 2517 O O . ASN B 1 119 ? -24.625 24.016 8.898 1 94.19 119 ASN B O 1
ATOM 2521 N N . TRP B 1 120 ? -22.578 23.828 9.695 1 94 120 TRP B N 1
ATOM 2522 C CA . TRP B 1 120 ? -23.031 23.594 11.055 1 94 120 TRP B CA 1
ATOM 2523 C C . TRP B 1 120 ? -23.844 24.781 11.57 1 94 120 TRP B C 1
ATOM 2525 O O . TRP B 1 120 ? -24.906 24.609 12.156 1 94 120 TRP B O 1
ATOM 2535 N N . VAL B 1 121 ? -23.375 26.016 11.344 1 93.19 121 VAL B N 1
ATOM 2536 C CA . VAL B 1 121 ? -24.047 27.25 11.758 1 93.19 121 VAL B CA 1
ATOM 2537 C C . VAL B 1 121 ? -25.422 27.312 11.102 1 93.19 121 VAL B C 1
ATOM 2539 O O . VAL B 1 121 ? -26.422 27.594 11.773 1 93.19 121 VAL B O 1
ATOM 2542 N N . LEU B 1 122 ? -25.484 26.984 9.859 1 90.88 122 LEU B N 1
ATOM 2543 C CA . LEU B 1 122 ? -26.719 27.062 9.094 1 90.88 122 LEU B CA 1
ATOM 2544 C C . LEU B 1 122 ? -27.688 25.969 9.523 1 90.88 122 LEU B C 1
ATOM 2546 O O . LEU B 1 122 ? -28.891 26.234 9.68 1 90.88 122 LEU B O 1
ATOM 2550 N N . GLU B 1 123 ? -27.172 24.891 9.836 1 89.81 123 GLU B N 1
ATOM 2551 C CA . GLU B 1 123 ? -28 23.734 10.172 1 89.81 123 GLU B CA 1
ATOM 2552 C C . GLU B 1 123 ? -28.562 23.844 11.586 1 89.81 123 GLU B C 1
ATOM 2554 O O . GLU B 1 123 ? -29.672 23.375 11.867 1 89.81 123 GLU B O 1
ATOM 2559 N N . THR B 1 124 ? -27.844 24.422 12.43 1 88.81 124 THR B N 1
ATOM 2560 C CA . THR B 1 124 ? -28.25 24.453 13.828 1 88.81 124 THR B CA 1
ATOM 2561 C C . THR B 1 124 ? -28.906 25.781 14.164 1 88.81 124 THR B C 1
ATOM 2563 O O . THR B 1 124 ? -29.391 25.984 15.289 1 88.81 124 THR B O 1
ATOM 2566 N N . GLY B 1 125 ? -29 26.719 13.219 1 86.62 125 GLY B N 1
ATOM 2567 C CA . GLY B 1 125 ? -29.625 28.016 13.445 1 86.62 125 GLY B CA 1
ATOM 2568 C C . GLY B 1 125 ? -28.812 28.938 14.328 1 86.62 125 GLY B C 1
ATOM 2569 O O . GLY B 1 125 ? -29.359 29.719 15.094 1 86.62 125 GLY B O 1
ATOM 2570 N N . MET B 1 126 ? -27.531 28.828 14.336 1 85 126 MET B N 1
ATOM 2571 C CA . MET B 1 126 ? -26.641 29.625 15.18 1 85 126 MET B CA 1
ATOM 2572 C C . MET B 1 126 ? -26.312 30.953 14.508 1 85 126 MET B C 1
ATOM 2574 O O . MET B 1 126 ? -25.438 31.688 14.992 1 85 126 MET B O 1
ATOM 2578 N N . SER B 1 127 ? -27.062 31.234 13.57 1 88.44 127 SER B N 1
ATOM 2579 C CA . SER B 1 127 ? -26.859 32.531 12.93 1 88.44 127 SER B CA 1
ATOM 2580 C C . SER B 1 127 ? -27.188 33.656 13.891 1 88.44 127 SER B C 1
ATOM 2582 O O . SER B 1 127 ? -28.156 33.594 14.633 1 88.44 127 SER B O 1
ATOM 2584 N N . ASN B 1 128 ? -26.328 34.656 13.938 1 87.31 128 ASN B N 1
ATOM 2585 C CA . ASN B 1 128 ? -26.484 35.875 14.727 1 87.31 128 ASN B CA 1
ATOM 2586 C C . ASN B 1 128 ? -26.219 35.625 16.203 1 87.31 128 ASN B C 1
ATOM 2588 O O . ASN B 1 128 ? -26.562 36.469 17.062 1 87.31 128 ASN B O 1
ATOM 2592 N N . SER B 1 129 ? -25.75 34.5 16.438 1 85.81 129 SER B N 1
ATOM 2593 C CA . SER B 1 129 ? -25.297 34.219 17.797 1 85.81 129 SER B CA 1
ATOM 2594 C C . SER B 1 129 ? -23.797 34.375 17.938 1 85.81 129 SER B C 1
ATOM 2596 O O . SER B 1 129 ? -23.062 34.312 16.953 1 85.81 129 SER B O 1
ATOM 2598 N N . ILE B 1 130 ? -23.422 34.688 19.234 1 91.12 130 ILE B N 1
ATOM 2599 C CA . 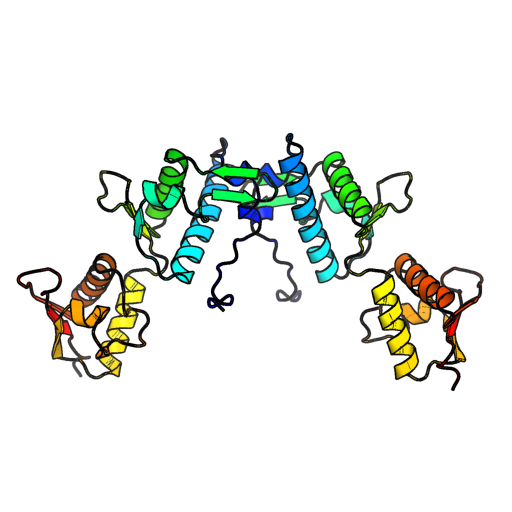ILE B 1 130 ? -22 34.781 19.531 1 91.12 130 ILE B CA 1
ATOM 2600 C C . ILE B 1 130 ? -21.578 33.531 20.312 1 91.12 130 ILE B C 1
ATOM 2602 O O . ILE B 1 130 ? -22.203 33.156 21.297 1 91.12 130 ILE B O 1
ATOM 2606 N N . VAL B 1 131 ? -20.625 32.875 19.781 1 91.81 131 VAL B N 1
ATOM 2607 C CA . VAL B 1 131 ? -20.062 31.719 20.469 1 91.81 131 VAL B CA 1
ATOM 2608 C C . VAL B 1 131 ? -18.547 31.891 20.625 1 91.81 131 VAL B C 1
ATOM 2610 O O . VAL B 1 131 ? -17.922 32.656 19.875 1 91.81 131 VAL B O 1
ATOM 2613 N N . THR B 1 132 ? -17.984 31.297 21.656 1 91.94 132 THR B N 1
ATOM 2614 C CA . THR B 1 132 ? -16.547 31.406 21.797 1 91.94 132 THR B CA 1
ATOM 2615 C C . THR B 1 132 ? -15.836 30.391 20.906 1 91.94 132 THR B C 1
ATOM 2617 O O . THR B 1 132 ? -16.422 29.359 20.531 1 91.94 132 THR B O 1
ATOM 2620 N N . VAL B 1 133 ? -14.633 30.688 20.562 1 93.44 133 VAL B N 1
ATOM 2621 C CA . VAL B 1 133 ? -13.805 29.766 19.797 1 93.44 133 VAL B CA 1
ATOM 2622 C C . VAL B 1 133 ? -13.68 28.438 20.531 1 93.44 133 VAL B C 1
ATOM 2624 O O . VAL B 1 133 ? -13.773 27.375 19.922 1 93.44 133 VAL B O 1
ATOM 2627 N N . TYR B 1 134 ? -13.586 28.484 21.797 1 92.62 134 TYR B N 1
ATOM 2628 C CA . TYR B 1 134 ? -13.5 27.281 22.625 1 92.62 134 TYR B CA 1
ATOM 2629 C C . TYR B 1 134 ? -14.766 26.453 22.516 1 92.62 134 TYR B C 1
ATOM 2631 O O . TYR B 1 134 ? -14.695 25.219 22.422 1 92.62 134 TYR B O 1
ATOM 2639 N N . GLU B 1 135 ? -15.867 27.047 22.484 1 91.19 135 GLU B N 1
ATOM 2640 C CA . GLU B 1 135 ? -17.141 26.359 22.391 1 91.19 135 GLU B CA 1
ATOM 2641 C C . GLU B 1 135 ? -17.281 25.625 21.062 1 91.19 135 GLU B C 1
ATOM 2643 O O . GLU B 1 135 ? -17.875 24.547 21 1 91.19 135 GLU B O 1
ATOM 2648 N N . ILE B 1 136 ? -16.797 26.25 20.078 1 93.25 136 ILE B N 1
ATOM 2649 C CA . ILE B 1 136 ? -16.859 25.609 18.766 1 93.25 136 ILE B CA 1
ATOM 2650 C C . ILE B 1 136 ? -16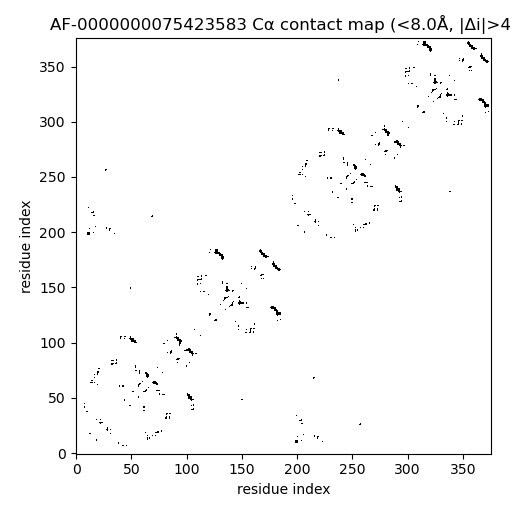.062 24.312 18.781 1 93.25 136 ILE B C 1
ATOM 2652 O O . ILE B 1 136 ? -16.562 23.266 18.328 1 93.25 136 ILE B O 1
ATOM 2656 N N . ALA B 1 137 ? -14.891 24.297 19.359 1 93.88 137 ALA B N 1
ATOM 2657 C CA . ALA B 1 137 ? -13.992 23.141 19.328 1 93.88 137 ALA B CA 1
ATOM 2658 C C . ALA B 1 137 ? -14.328 22.141 20.422 1 93.88 137 ALA B C 1
ATOM 2660 O O . ALA B 1 137 ? -14.055 20.953 20.297 1 93.88 137 ALA B O 1
ATOM 2661 N N . HIS B 1 138 ? -15.016 22.578 21.516 1 93.62 138 HIS B N 1
ATOM 2662 C CA . HIS B 1 138 ? -15.109 21.688 22.672 1 93.62 138 HIS B CA 1
ATOM 2663 C C . HIS B 1 138 ? -16.516 21.688 23.266 1 93.62 138 HIS B C 1
ATOM 2665 O O . HIS B 1 138 ? -16.812 20.906 24.172 1 93.62 138 HIS B O 1
ATOM 2671 N N . GLY B 1 139 ? -17.297 22.562 22.797 1 90.81 139 GLY B N 1
ATOM 2672 C CA . GLY B 1 139 ? -18.641 22.688 23.359 1 90.81 139 GLY B CA 1
ATOM 2673 C C . GLY B 1 139 ? -19.547 21.547 22.969 1 90.81 139 GLY B C 1
ATOM 2674 O O . GLY B 1 139 ? -19.297 20.844 21.984 1 90.81 139 GLY B O 1
ATOM 2675 N N . ASP B 1 140 ? -20.625 21.391 23.578 1 90.56 140 ASP B N 1
ATOM 2676 C CA . ASP B 1 140 ? -21.594 20.312 23.344 1 90.56 140 ASP B CA 1
ATOM 2677 C C . ASP B 1 140 ? -22.312 20.5 22.016 1 90.56 140 ASP B C 1
ATOM 2679 O O . ASP B 1 140 ? -22.688 19.516 21.359 1 90.56 140 ASP B O 1
ATOM 2683 N N . SER B 1 141 ? -22.484 21.75 21.688 1 84.12 141 SER B N 1
ATOM 2684 C CA . SER B 1 141 ? -23.234 22.047 20.469 1 84.12 141 SER B CA 1
ATOM 2685 C C . SER B 1 141 ? -22.5 21.562 19.219 1 84.12 141 SER B C 1
ATOM 2687 O O . SER B 1 141 ? -23.109 21.359 18.172 1 84.12 141 SER B O 1
ATOM 2689 N N . ALA B 1 142 ? -21.219 21.375 19.406 1 85.44 142 ALA B N 1
ATOM 2690 C CA . ALA B 1 142 ? -20.422 20.969 18.25 1 85.44 142 ALA B CA 1
ATOM 2691 C C . ALA B 1 142 ? -20.078 19.484 18.344 1 85.44 142 ALA B C 1
ATOM 2693 O O . ALA B 1 142 ? -19.391 18.953 17.469 1 85.44 142 ALA B O 1
ATOM 2694 N N . GLU B 1 143 ? -20.625 18.875 19.359 1 88.31 143 GLU B N 1
ATOM 2695 C CA . GLU B 1 143 ? -20.359 17.438 19.5 1 88.31 143 GLU B CA 1
ATOM 2696 C C . GLU B 1 143 ? -20.922 16.656 18.328 1 88.31 143 GLU B C 1
ATOM 2698 O O . GLU B 1 143 ? -22.047 16.891 17.891 1 88.31 143 GLU B O 1
ATOM 2703 N N . GLY B 1 144 ? -20.141 15.773 17.703 1 88.44 144 GLY B N 1
ATOM 2704 C CA . GLY B 1 144 ? -20.609 14.984 16.578 1 88.44 144 GLY B CA 1
ATOM 2705 C C . GLY B 1 144 ? -20.078 15.484 15.242 1 88.44 144 GLY B C 1
ATOM 2706 O O . GLY B 1 144 ? -20.078 14.758 14.25 1 88.44 144 GLY B O 1
ATOM 2707 N N . PHE B 1 145 ? -19.844 16.797 15.289 1 91.75 145 PHE B N 1
ATOM 2708 C CA . PHE B 1 145 ? -19.266 17.344 14.062 1 91.75 145 PHE B CA 1
ATOM 2709 C C . PHE B 1 145 ? -17.766 17.062 14.008 1 91.75 145 PHE B C 1
ATOM 2711 O O . PHE B 1 145 ? -17.109 16.953 15.039 1 91.75 145 PHE B O 1
ATOM 2718 N N . GLU B 1 146 ? -17.188 17 12.82 1 93.81 146 GLU B N 1
ATOM 2719 C CA . GLU B 1 146 ? -15.805 16.562 12.609 1 93.81 146 GLU B CA 1
ATOM 2720 C C . GLU B 1 146 ? -14.82 17.562 13.203 1 93.81 146 GLU B C 1
ATOM 2722 O O . GLU B 1 146 ? -13.695 17.203 13.562 1 93.81 146 GLU B O 1
ATOM 2727 N N . PHE B 1 147 ? -15.266 18.766 13.297 1 95.75 147 PHE B N 1
ATOM 2728 C CA . PHE B 1 147 ? -14.328 19.781 13.75 1 95.75 147 PHE B CA 1
ATOM 2729 C C . PHE B 1 147 ? -14.289 19.844 15.273 1 95.75 147 PHE B C 1
ATOM 2731 O O . PHE B 1 147 ? -13.531 20.625 15.852 1 95.75 147 PHE B O 1
ATOM 2738 N N . HIS B 1 148 ? -15.164 19.062 15.938 1 93.38 148 HIS B N 1
ATOM 2739 C CA . HIS B 1 148 ? -15.039 18.984 17.391 1 93.38 148 HIS B CA 1
ATOM 2740 C C . HIS B 1 148 ? -13.656 18.484 17.797 1 93.38 148 HIS B C 1
ATOM 2742 O O . HIS B 1 148 ? -13.18 17.469 17.297 1 93.38 148 HIS B O 1
ATOM 2748 N N . GLY B 1 149 ? -12.922 19.188 18.594 1 93.81 149 GLY B N 1
ATOM 2749 C CA . GLY B 1 149 ? -11.57 18.844 19 1 93.81 149 GLY B CA 1
ATOM 2750 C C . GLY B 1 149 ? -10.516 19.344 18.031 1 93.81 149 GLY B C 1
ATOM 2751 O O . GLY B 1 149 ? -9.336 18.984 18.156 1 93.81 149 GLY B O 1
ATOM 2752 N N . LEU B 1 150 ? -10.883 20.188 17.172 1 95.94 150 LEU B N 1
ATOM 2753 C CA . LEU B 1 150 ? -9.977 20.734 16.172 1 95.94 150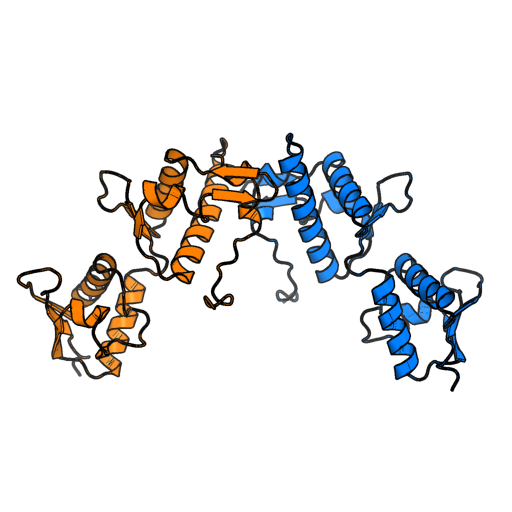 LEU B CA 1
ATOM 2754 C C . LEU B 1 150 ? -8.898 21.594 16.812 1 95.94 150 LEU B C 1
ATOM 2756 O O . LEU B 1 150 ? -9.172 22.297 17.781 1 95.94 150 LEU B O 1
ATOM 2760 N N . ASP B 1 151 ? -7.746 21.484 16.281 1 95.19 151 ASP B N 1
ATOM 2761 C CA . ASP B 1 151 ? -6.641 22.328 16.719 1 95.19 151 ASP B CA 1
ATOM 2762 C C . ASP B 1 151 ? -7.008 23.812 16.625 1 95.19 151 ASP B C 1
ATOM 2764 O O . ASP B 1 151 ? -7.562 24.25 15.609 1 95.19 151 ASP B O 1
ATOM 2768 N N . GLN B 1 152 ? -6.648 24.531 17.625 1 93.12 152 GLN B N 1
ATOM 2769 C CA . GLN B 1 152 ? -7.082 25.922 17.719 1 93.12 152 GLN B CA 1
ATOM 2770 C C . GLN B 1 152 ? -6.52 26.75 16.562 1 93.12 152 GLN B C 1
ATOM 2772 O O . GLN B 1 152 ? -7.215 27.594 16.016 1 93.12 152 GLN B O 1
ATOM 2777 N N . THR B 1 153 ? -5.285 26.531 16.297 1 93.81 153 THR B N 1
ATOM 2778 C CA . THR B 1 153 ? -4.66 27.281 15.219 1 93.81 153 THR B CA 1
ATOM 2779 C C . THR B 1 153 ? -5.391 27.047 13.906 1 93.81 153 THR B C 1
ATOM 2781 O O . THR B 1 153 ? -5.664 27.984 13.164 1 93.81 153 THR B O 1
ATOM 2784 N N . ILE B 1 154 ? -5.715 25.844 13.648 1 96.75 154 ILE B N 1
ATOM 2785 C CA . ILE B 1 154 ? -6.43 25.484 12.43 1 96.75 154 ILE B CA 1
ATOM 2786 C C . ILE B 1 154 ? -7.828 26.109 12.453 1 96.75 154 ILE B C 1
ATOM 2788 O O . ILE B 1 154 ? -8.297 26.641 11.445 1 96.75 154 ILE B O 1
ATOM 2792 N N . LEU B 1 155 ? -8.453 26.031 13.578 1 96.69 155 LEU B N 1
ATOM 2793 C CA . LEU B 1 155 ? -9.789 26.609 13.742 1 96.69 155 LEU B CA 1
ATOM 2794 C C . LEU B 1 155 ? -9.773 28.094 13.445 1 96.69 155 LEU B C 1
ATOM 2796 O O . LEU B 1 155 ? -10.633 28.594 12.711 1 96.69 155 LEU B O 1
ATOM 2800 N N . MET B 1 156 ? -8.828 28.781 13.977 1 95.75 156 MET B N 1
ATOM 2801 C CA . MET B 1 156 ? -8.727 30.219 13.758 1 95.75 156 MET B CA 1
ATOM 2802 C C . MET B 1 156 ? -8.531 30.531 12.273 1 95.75 156 MET B C 1
ATOM 2804 O O . MET B 1 156 ? -9.125 31.484 11.758 1 95.75 156 MET B O 1
ATOM 2808 N N . LYS B 1 157 ? -7.816 29.719 11.633 1 96.94 157 LYS B N 1
ATOM 2809 C CA . LYS B 1 157 ? -7.617 29.922 10.203 1 96.94 157 LYS B CA 1
ATOM 2810 C C . LYS B 1 157 ? -8.922 29.703 9.438 1 96.94 157 LYS B C 1
ATOM 2812 O O . LYS B 1 157 ? -9.227 30.453 8.508 1 96.94 157 LYS B O 1
ATOM 2817 N N . ALA B 1 158 ? -9.594 28.719 9.805 1 97.94 158 ALA B N 1
ATOM 2818 C CA . ALA B 1 158 ? -10.891 28.453 9.18 1 97.94 158 ALA B CA 1
ATOM 2819 C C . ALA B 1 158 ? -11.859 29.609 9.414 1 97.94 158 ALA B C 1
ATOM 2821 O O . ALA B 1 158 ? -12.539 30.062 8.492 1 97.94 158 ALA B O 1
ATOM 2822 N N . LEU B 1 159 ? -11.875 30.125 10.602 1 97.12 159 LEU B N 1
ATOM 2823 C CA . LEU B 1 159 ? -12.766 31.234 10.945 1 97.12 159 LEU B CA 1
ATOM 2824 C C . LEU B 1 159 ? -12.367 32.5 10.203 1 97.12 159 LEU B C 1
ATOM 2826 O O . LEU B 1 159 ? -13.234 33.281 9.789 1 97.12 159 LEU B O 1
ATOM 2830 N N . ASP B 1 160 ? -11.102 32.688 10.07 1 97.5 160 ASP B N 1
ATOM 2831 C CA . ASP B 1 160 ? -10.625 33.844 9.305 1 97.5 160 ASP B CA 1
ATOM 2832 C C . ASP B 1 160 ? -11.133 33.812 7.867 1 97.5 160 ASP B C 1
ATOM 2834 O O . ASP B 1 160 ? -11.43 34.844 7.277 1 97.5 160 ASP B O 1
ATOM 2838 N N . ILE B 1 161 ? -11.203 32.656 7.344 1 98 161 ILE B N 1
ATOM 2839 C CA . ILE B 1 161 ? -11.711 32.5 5.988 1 98 161 ILE B CA 1
ATOM 2840 C C . ILE B 1 161 ? -13.188 32.906 5.934 1 98 161 ILE B C 1
ATOM 2842 O O . ILE B 1 161 ? -13.617 33.562 4.992 1 98 161 ILE B O 1
ATOM 2846 N N . LEU B 1 162 ? -13.93 32.531 6.926 1 97.31 162 LEU B N 1
ATOM 2847 C CA . LEU B 1 162 ? -15.336 32.906 6.996 1 97.31 162 LEU B CA 1
ATOM 2848 C C . LEU B 1 162 ? -15.492 34.406 7.16 1 97.31 162 LEU B C 1
ATOM 2850 O O . LEU B 1 162 ? -16.422 35 6.609 1 97.31 162 LEU B O 1
ATOM 2854 N N . VAL B 1 163 ? -14.57 35.031 7.895 1 97.12 163 VAL B N 1
ATOM 2855 C CA . VAL B 1 163 ? -14.555 36.469 8.055 1 97.12 163 VAL B CA 1
ATOM 2856 C C . VAL B 1 163 ? -14.305 37.125 6.703 1 97.12 163 VAL B C 1
ATOM 2858 O O . VAL B 1 163 ? -15.023 38.062 6.32 1 97.12 163 VAL B O 1
ATOM 2861 N N . LYS B 1 164 ? -13.398 36.625 6.035 1 97.5 164 LYS B N 1
ATOM 2862 C CA . LYS B 1 164 ? -13.07 37.188 4.723 1 97.5 164 LYS B CA 1
ATOM 2863 C C . LYS B 1 164 ? -14.234 37.031 3.752 1 97.5 164 LYS B C 1
ATOM 2865 O O . LYS B 1 164 ? -14.445 37.875 2.883 1 97.5 164 LYS B O 1
ATOM 2870 N N . LYS B 1 165 ? -14.984 36.031 3.979 1 96.25 165 LYS B N 1
ATOM 2871 C CA . LYS B 1 165 ? -16.156 35.781 3.139 1 96.25 165 LYS B CA 1
ATOM 2872 C C . LYS B 1 165 ? -17.344 36.625 3.576 1 96.25 165 LYS B C 1
ATOM 2874 O O . LYS B 1 165 ? -18.391 36.625 2.926 1 96.25 165 LYS B O 1
ATOM 2879 N N . GLY B 1 166 ? -17.234 37.281 4.719 1 94.88 166 GLY B N 1
ATOM 2880 C CA . GLY B 1 166 ? -18.266 38.188 5.188 1 94.88 166 GLY B CA 1
ATOM 2881 C C . GLY B 1 166 ? -19.359 37.5 5.961 1 94.88 166 GLY B C 1
ATOM 2882 O O . GLY B 1 166 ? -20.422 38.062 6.215 1 94.88 166 GLY B O 1
ATOM 2883 N N . VAL B 1 167 ? -19.125 36.25 6.449 1 95.38 167 VAL B N 1
ATOM 2884 C CA . VAL B 1 167 ? -20.219 35.5 7.074 1 95.38 167 VAL B CA 1
ATOM 2885 C C . VAL B 1 167 ? -19.922 35.312 8.562 1 95.38 167 VAL B C 1
ATOM 2887 O O . VAL B 1 167 ? -20.672 34.656 9.266 1 95.38 167 VAL B O 1
ATOM 2890 N N . ALA B 1 168 ? -18.812 35.875 8.992 1 96.81 168 ALA B N 1
ATOM 2891 C CA . ALA B 1 168 ? -18.469 35.844 10.414 1 96.81 168 ALA B CA 1
ATOM 2892 C C . ALA B 1 168 ? -17.641 37.031 10.828 1 96.81 168 ALA B C 1
ATOM 2894 O O . ALA B 1 168 ? -17.094 37.75 9.977 1 96.81 168 ALA B O 1
ATOM 2895 N N . GLN B 1 169 ? -17.688 37.312 12.055 1 96.75 169 GLN B N 1
ATOM 2896 C CA . GLN B 1 169 ? -16.844 38.312 12.672 1 96.75 169 GLN B CA 1
ATOM 2897 C C . GLN B 1 169 ? -16.25 37.812 13.984 1 96.75 169 GLN B C 1
ATOM 2899 O O . GLN B 1 169 ? -16.938 37.219 14.812 1 96.75 169 GLN B O 1
ATOM 2904 N N . ILE B 1 170 ? -14.969 38.094 14.141 1 95.75 170 ILE B N 1
ATOM 2905 C CA . ILE B 1 170 ? -14.281 37.656 15.352 1 95.75 170 ILE B CA 1
ATOM 2906 C C . ILE B 1 170 ? -14.086 38.812 16.312 1 95.75 170 ILE B C 1
ATOM 2908 O O . ILE B 1 170 ? -13.727 39.906 15.883 1 95.75 170 ILE B O 1
ATOM 2912 N N . PHE B 1 171 ? -14.375 38.562 17.484 1 93.56 171 PHE B N 1
ATOM 2913 C CA . PHE B 1 171 ? -14.18 39.562 18.547 1 93.56 171 PHE B CA 1
ATOM 2914 C C . PHE B 1 171 ? -13.07 39.125 19.5 1 93.56 171 PHE B C 1
ATOM 2916 O O . PHE B 1 171 ? -13.016 37.938 19.906 1 93.56 171 PHE B O 1
ATOM 2923 N N . GLN B 1 172 ? -12.242 40.062 19.797 1 86.5 172 GLN B N 1
ATOM 2924 C CA . GLN B 1 172 ? -11.125 39.75 20.688 1 86.5 172 GLN B CA 1
ATOM 2925 C C . GLN B 1 172 ? -11.602 39.594 22.141 1 86.5 172 GLN B C 1
ATOM 2927 O O . GLN B 1 172 ? -12.492 40.312 22.578 1 86.5 172 GLN B O 1
ATOM 2932 N N . GLY B 1 173 ? -11.156 38.562 22.703 1 79.75 173 GLY B N 1
ATOM 2933 C CA . GLY B 1 173 ? -11.328 38.344 24.141 1 79.75 173 GLY B CA 1
ATOM 2934 C C . GLY B 1 173 ? -10.039 38.438 24.922 1 79.75 173 GLY B C 1
ATOM 2935 O O . GLY B 1 173 ? -9.07 39.062 24.453 1 79.75 173 GLY B O 1
ATOM 2936 N N . THR B 1 174 ? -10.164 38.125 26.172 1 76.69 174 THR B N 1
ATOM 2937 C CA . THR B 1 174 ? -9.008 38.219 27.062 1 76.69 174 THR B CA 1
ATOM 2938 C C . THR B 1 174 ? -7.941 37.219 26.641 1 76.69 174 THR B C 1
ATOM 2940 O O . THR B 1 174 ? -6.754 37.406 26.891 1 76.69 174 THR B O 1
ATOM 2943 N N . SER B 1 175 ? -8.344 36.094 26.109 1 76.62 175 SER B N 1
ATOM 2944 C CA . SER B 1 175 ? -7.488 35.062 25.547 1 76.62 175 SER B CA 1
ATOM 2945 C C . SER B 1 175 ? -8.07 34.5 24.266 1 76.62 175 SER B C 1
ATOM 2947 O O . SER B 1 175 ? -9.219 34.812 23.906 1 76.62 175 SER B O 1
ATOM 2949 N N . THR B 1 176 ? -7.184 33.781 23.547 1 69.12 176 THR B N 1
ATOM 2950 C CA . THR B 1 176 ? -7.66 33.156 22.312 1 69.12 176 THR B CA 1
ATOM 2951 C C . THR B 1 176 ? -8.891 32.312 22.578 1 69.12 176 THR B C 1
ATOM 2953 O O . THR B 1 176 ? -9.812 32.25 21.766 1 69.12 176 THR B O 1
ATOM 2956 N N . ASP B 1 177 ? -8.828 31.672 23.656 1 73.94 177 ASP B N 1
ATOM 2957 C CA . ASP B 1 177 ? -9.961 30.828 24.031 1 73.94 177 ASP B CA 1
ATOM 2958 C C . ASP B 1 177 ? -11.203 31.672 24.297 1 73.94 177 ASP B C 1
ATOM 2960 O O . ASP B 1 177 ? -12.328 31.188 24.156 1 73.94 177 ASP B O 1
ATOM 2964 N N . ASP B 1 178 ? -10.891 32.906 24.562 1 82.38 178 ASP B N 1
ATOM 2965 C CA . ASP B 1 178 ? -11.977 33.812 24.953 1 82.38 178 ASP B CA 1
ATOM 2966 C C . ASP B 1 178 ? -12.469 34.625 23.781 1 82.38 178 ASP B C 1
ATOM 2968 O O . ASP B 1 178 ? -13.336 35.5 23.938 1 82.38 178 ASP B O 1
ATOM 2972 N N . MET B 1 179 ? -11.922 34.219 22.641 1 91.06 179 MET B N 1
ATOM 2973 C CA . MET B 1 179 ? -12.352 34.938 21.453 1 91.06 179 MET B CA 1
ATOM 2974 C C . MET B 1 179 ? -13.766 34.562 21.062 1 91.06 179 MET B C 1
ATOM 2976 O O . MET B 1 179 ? -14.133 33.375 21.125 1 91.06 179 MET B O 1
ATOM 2980 N N . GLY B 1 180 ? -14.57 35.562 20.75 1 94.12 180 GLY B N 1
ATOM 2981 C CA . GLY B 1 180 ? -15.93 35.344 20.297 1 94.12 180 GLY B CA 1
ATOM 2982 C C . GLY B 1 180 ? -16.062 35.406 18.781 1 94.12 180 GLY B C 1
ATOM 2983 O O . GLY B 1 180 ? -15.297 36.094 18.109 1 94.12 180 GLY B O 1
ATOM 2984 N N . VAL B 1 181 ? -17.016 34.625 18.328 1 95.81 181 VAL B N 1
ATOM 2985 C CA . VAL B 1 181 ? -17.328 34.656 16.891 1 95.81 181 VAL B CA 1
ATOM 2986 C C . VAL B 1 181 ? -18.828 34.844 16.703 1 95.81 181 VAL B C 1
ATOM 2988 O O . VAL B 1 181 ? -19.641 34.219 17.375 1 95.81 181 VAL B O 1
ATOM 2991 N N . LYS B 1 182 ? -19.156 35.812 15.922 1 95.56 182 LYS B N 1
ATOM 2992 C CA . LYS B 1 182 ? -20.531 36 15.469 1 95.56 182 LYS B CA 1
ATOM 2993 C C . LYS B 1 182 ? -20.703 35.562 14.016 1 95.56 182 LYS B C 1
ATOM 2995 O O . LYS B 1 182 ? -19.891 35.938 13.164 1 95.56 182 LYS B O 1
ATOM 3000 N N . PHE B 1 183 ? -21.656 34.75 13.828 1 95.81 183 PHE B N 1
ATOM 3001 C CA . PHE B 1 183 ? -21.953 34.312 12.477 1 95.81 183 PHE B CA 1
ATOM 3002 C C . PHE B 1 183 ? -23.141 35.062 11.906 1 95.81 183 PHE B C 1
ATOM 3004 O O . PHE B 1 183 ? -24.078 35.406 12.633 1 95.81 183 PHE B O 1
ATOM 3011 N N . PHE B 1 184 ? -23.047 35.375 10.57 1 91.88 184 PHE B N 1
ATOM 3012 C CA . PHE B 1 184 ? -24.125 36.125 9.914 1 91.88 184 PHE B CA 1
ATOM 3013 C C . PHE B 1 184 ? -24.922 35.188 9 1 91.88 184 PHE B C 1
ATOM 3015 O O . PHE B 1 184 ? -24.375 34.281 8.398 1 91.88 184 PHE B O 1
ATOM 3022 N N . GLY B 1 185 ? -26.25 35.125 9.117 1 74.44 185 GLY B N 1
ATOM 3023 C CA . GLY B 1 185 ? -27.094 34.344 8.211 1 74.44 185 GLY B CA 1
ATOM 3024 C C . GLY B 1 185 ? -27.094 34.875 6.793 1 74.44 185 GLY B C 1
ATOM 3025 O O . GLY B 1 185 ? -26.406 35.875 6.5 1 74.44 185 GLY B O 1
ATOM 3026 N N . VAL B 1 186 ? -27.625 34.062 5.734 1 60.56 186 VAL B N 1
ATOM 3027 C CA . VAL B 1 186 ? -27.875 34.562 4.387 1 60.56 186 VAL B CA 1
ATOM 3028 C C . VAL B 1 186 ? -28.828 35.75 4.445 1 60.56 186 VAL B C 1
ATOM 3030 O O . VAL B 1 186 ? -29.859 35.688 5.105 1 60.56 186 VAL B O 1
ATOM 3033 N N . ASN B 1 187 ? -28.234 36.938 4.656 1 49.72 187 ASN B N 1
ATOM 3034 C CA . ASN B 1 187 ? -29.203 38.031 4.461 1 49.72 187 ASN B CA 1
ATOM 3035 C C . ASN B 1 187 ? -30.219 37.656 3.375 1 49.72 187 ASN B C 1
ATOM 3037 O O . ASN B 1 187 ? -29.844 37.219 2.291 1 49.72 187 ASN B O 1
ATOM 3041 N N . GLY B 1 188 ? -31.469 37.094 3.734 1 36 188 GLY B N 1
ATOM 3042 C CA . GLY B 1 188 ? -32.531 37.281 2.77 1 36 188 GLY B CA 1
ATOM 3043 C C . GLY B 1 188 ? -32.531 38.625 2.117 1 36 188 GLY B C 1
ATOM 3044 O O . GLY B 1 188 ? -32.031 39.594 2.689 1 36 188 GLY B O 1
#

Radius of gyration: 29.34 Å; Cα contacts (8 Å, |Δi|>4): 528; chains: 2; bounding box: 55×84×53 Å

Organism: Rhizophagus irregularis (strain DAOM 181602 / DAOM 197198 / MUCL 43194) (NCBI:txid747089)

Nearest PDB structures (foldseek):
  3cuq-assembly1_C  TM=8.276E-01  e=1.341E-16  Homo sapiens
  1xb4-assembly1_A  TM=8.686E-01  e=7.669E-12  Saccharomyces cerevisiae
  1w7p-assembly1_C  TM=8.508E-01  e=9.727E-10  Saccharomyces cerevisiae
  3htu-assembly2_C  TM=9.674E-01  e=9.248E-08  Homo sapiens
  2zme-assembly1_D  TM=8.584E-01  e=2.080E-06  Homo sapiens

InterPro domains:
  IPR008570 ESCRT-II complex, Vps25 subunit [PF05871] (13-151)
  IPR008570 ESCRT-II complex, Vps25 subunit [PTHR13149] (3-184)
  IPR014041 ESCRT-II complex, Vps25 subunit, N-terminal winged helix [G3DSA:1.10.10.570] (4-105)
  IPR036388 Winged helix-like DNA-binding domain superfamily [G3DSA:1.10.10.10] (106-184)
  IPR036390 Winged helix DNA-binding domain superfamily [SSF46785] (8-113)
  IPR036390 Winged helix DNA-binding domain superfamily [SSF46785] (108-183)

Solvent-accessible surface area (backbone atoms only — not comparable to full-atom values): 21066 Å² total; per-residue (Å²): 132,76,81,74,86,78,65,84,80,75,60,69,38,70,72,39,71,70,72,46,46,84,52,88,48,67,68,56,27,54,50,50,36,49,53,51,46,51,50,52,36,51,52,28,52,74,68,70,51,46,71,46,43,48,80,67,44,49,75,33,73,88,37,32,35,81,51,98,89,40,78,43,57,47,46,70,69,51,51,47,52,36,47,50,51,30,34,74,71,65,38,28,40,54,54,63,68,88,73,65,50,24,29,39,48,36,68,64,50,42,67,57,50,27,51,51,51,52,50,48,34,65,72,69,63,44,46,72,34,76,44,36,52,44,39,51,27,68,28,75,89,27,58,91,45,87,55,41,68,46,54,64,71,54,48,51,52,10,50,49,50,35,33,74,69,65,38,32,46,78,40,89,43,95,41,75,62,49,16,32,35,33,32,51,60,81,77,125,131,80,77,77,87,77,64,84,80,76,59,70,39,71,72,38,70,72,71,47,46,84,51,89,48,68,69,58,27,53,48,50,36,50,54,50,48,52,50,54,36,53,53,26,52,74,68,70,50,44,70,46,43,49,80,68,44,50,76,33,73,87,37,32,36,80,50,97,90,40,79,43,55,47,46,70,69,52,51,46,51,36,48,50,51,31,35,75,71,66,39,29,41,55,54,62,66,88,71,66,51,25,28,39,47,36,67,62,50,43,69,57,49,27,50,51,50,51,50,50,34,65,71,70,62,45,47,72,35,77,42,37,51,44,39,52,28,68,28,74,90,26,58,91,44,86,57,40,68,44,54,64,72,53,48,51,51,10,49,51,51,34,33,74,71,66,39,31,47,79,40,88,42,94,41,76,62,49,17,33,36,34,31,51,60,80,78,124

Sequence (376 aa):
MENSENSFSFPSIHNFPPFYTLQPTQTTWQNQAALWSEIILSYYRHHKLYRLNLSESLNSDLFNLNSQGIRRKLKLDTLQAIIDTMVYRGTAEWDPPSKKDSAIIYWRKPEDWANLINNWVLETGMSNSIVTVYEIAHGDSAEGFEFHGLDQTILMKALDILVKKGVAQIFQGTSTDDMGVKFFGVNGMENSENSFSFPSIHNFPPFYTLQPTQTTWQNQAALWSEIILSYYRHHKLYRLNLSESLNSDLFNLNSQGIRRKLKLDTLQAIIDTMVYRGTAEWDPPSKKDSAIIYWRKPEDWANLINNWVLETGMSNSIVTVYEIAHGDSAEGFEFHGLDQTILMKALDILVKKGVAQIFQGTSTDDMGVKFFGVNG